Protein AF-0000000078236601 (afdb_homodimer)

Solvent-accessible surface area (backbone atoms only — not comparable to full-atom values): 17198 Å² total; per-residue (Å²): 135,83,78,78,75,73,75,72,72,69,76,69,72,71,76,58,64,40,46,33,8,34,27,40,33,37,30,32,22,46,68,93,38,50,32,53,66,32,40,36,38,35,30,34,52,56,74,71,40,79,90,45,38,84,72,49,61,72,42,75,38,31,70,52,53,19,36,83,72,5,39,40,74,45,60,27,49,48,74,34,76,59,84,81,41,43,32,40,36,38,42,38,49,55,99,37,91,80,48,24,42,36,44,68,35,33,53,53,69,88,34,55,20,84,30,72,63,48,82,42,66,45,55,54,35,32,42,28,52,50,49,38,53,87,79,47,45,77,40,66,60,67,59,55,54,53,62,68,60,61,69,79,75,77,84,124,136,82,78,77,74,74,74,72,70,70,76,69,71,70,76,58,65,40,47,32,8,34,28,40,33,36,31,32,21,47,66,95,37,51,32,54,65,32,39,36,38,35,29,34,50,55,76,72,39,82,90,46,37,84,72,50,62,71,41,75,38,30,69,52,53,19,38,82,73,4,40,37,74,44,60,28,49,49,73,33,78,59,84,81,40,43,32,40,36,37,40,39,47,56,98,38,91,78,44,24,42,35,44,66,35,33,52,54,70,88,33,55,21,82,31,72,62,48,82,42,65,46,57,55,34,31,43,28,52,50,50,38,53,88,80,47,46,77,41,65,61,66,57,56,56,52,64,68,60,61,67,78,75,78,82,125

Radius of gyration: 26.0 Å; Cα contacts (8 Å, |Δi|>4): 689; chains: 2; bounding box: 59×104×78 Å

Structure (mmCIF, N/CA/C/O backbone):
data_AF-0000000078236601-model_v1
#
loop_
_entity.id
_entity.type
_entity.pdbx_description
1 polymer 'Transthyretin-like family protein'
#
loop_
_atom_site.group_PDB
_atom_site.id
_atom_site.type_symbol
_atom_site.label_atom_id
_atom_site.label_alt_id
_atom_site.label_comp_id
_atom_site.label_asym_id
_atom_site.label_entity_id
_atom_site.label_seq_id
_atom_site.pdbx_PDB_ins_code
_atom_site.Cartn_x
_atom_site.Cartn_y
_atom_site.Cartn_z
_atom_site.occupancy
_atom_site.B_iso_or_equiv
_atom_site.auth_seq_id
_atom_site.auth_comp_id
_atom_site.auth_asym_id
_atom_site.auth_atom_id
_atom_site.pdbx_PDB_model_num
ATOM 1 N N . MET A 1 1 ? -25.547 67.562 -1.84 1 39.38 1 MET A N 1
ATOM 2 C CA . MET A 1 1 ? -24.938 66.375 -2.469 1 39.38 1 MET A CA 1
ATOM 3 C C . MET A 1 1 ? -23.953 65.75 -1.518 1 39.38 1 MET A C 1
ATOM 5 O O . MET A 1 1 ? -22.859 66.25 -1.274 1 39.38 1 MET A O 1
ATOM 9 N N . LEU A 1 2 ? -24.469 65.312 -0.317 1 46.19 2 LEU A N 1
ATOM 10 C CA . LEU A 1 2 ? -23.812 64.562 0.746 1 46.19 2 LEU A CA 1
ATOM 11 C C . LEU A 1 2 ? -23.203 63.281 0.205 1 46.19 2 LEU A C 1
ATOM 13 O O . LEU A 1 2 ? -23.922 62.469 -0.377 1 46.19 2 LEU A O 1
ATOM 17 N N . GLN A 1 3 ? -21.953 63.219 -0.321 1 44.25 3 GLN A N 1
ATOM 18 C CA . GLN A 1 3 ? -21.078 62.125 -0.705 1 44.25 3 GLN A CA 1
ATOM 19 C C . GLN A 1 3 ? -21.078 61.031 0.36 1 44.25 3 GLN A C 1
ATOM 21 O O . GLN A 1 3 ? -20.719 61.281 1.512 1 44.25 3 GLN A O 1
ATOM 26 N N . TYR A 1 4 ? -22.094 60.094 0.428 1 48.53 4 TYR A N 1
ATOM 27 C CA . TYR A 1 4 ? -22 58.844 1.15 1 48.53 4 TYR A CA 1
ATOM 28 C C . TYR A 1 4 ? -20.672 58.156 0.885 1 48.53 4 TYR A C 1
ATOM 30 O O . TYR A 1 4 ? -20.359 57.781 -0.256 1 48.53 4 TYR A O 1
ATOM 38 N N . LEU A 1 5 ? -19.562 58.531 1.564 1 45.5 5 LEU A N 1
ATOM 39 C CA . LEU A 1 5 ? -18.359 57.719 1.633 1 45.5 5 LEU A CA 1
ATOM 40 C C . LEU A 1 5 ? -18.703 56.312 2.072 1 45.5 5 LEU A C 1
ATOM 42 O O . LEU A 1 5 ? -19.109 56.094 3.213 1 45.5 5 LEU A O 1
ATOM 46 N N . ILE A 1 6 ? -19.25 55.531 1.287 1 50.06 6 ILE A N 1
ATOM 47 C CA . ILE A 1 6 ? -19.328 54.125 1.55 1 50.06 6 ILE A CA 1
ATOM 48 C C . ILE A 1 6 ? -17.953 53.594 1.957 1 50.06 6 ILE A C 1
ATOM 50 O O . ILE A 1 6 ? -17.016 53.594 1.157 1 50.06 6 ILE A O 1
ATOM 54 N N . VAL A 1 7 ? -17.547 53.812 3.219 1 50.16 7 VAL A N 1
ATOM 55 C CA . VAL A 1 7 ? -16.453 53.062 3.814 1 50.16 7 VAL A CA 1
ATOM 56 C C . VAL A 1 7 ? -16.672 51.562 3.539 1 50.16 7 VAL A C 1
ATOM 58 O O . VAL A 1 7 ? -17.594 50.938 4.074 1 50.16 7 VAL A O 1
ATOM 61 N N . LEU A 1 8 ? -16.516 51.156 2.297 1 49.84 8 LEU A N 1
ATOM 62 C CA . LEU A 1 8 ? -16.312 49.719 2.074 1 49.84 8 LEU A CA 1
ATOM 63 C C . LEU A 1 8 ? -15.344 49.156 3.105 1 49.84 8 LEU A C 1
ATOM 65 O O . LEU A 1 8 ? -14.141 49.406 3.045 1 49.84 8 LEU A O 1
ATOM 69 N N . LEU A 1 9 ? -15.734 49.156 4.367 1 49.47 9 LEU A N 1
ATOM 70 C CA . LEU A 1 9 ? -15.023 48.25 5.277 1 49.47 9 LEU A CA 1
ATOM 71 C C . LEU A 1 9 ? -14.75 46.906 4.613 1 49.47 9 LEU A C 1
ATOM 73 O O . LEU A 1 9 ? -15.672 46.125 4.41 1 49.47 9 LEU A O 1
ATOM 77 N N . GLY A 1 10 ? -13.953 46.938 3.59 1 47.78 10 GLY A N 1
ATOM 78 C CA . GLY A 1 10 ? -13.406 45.656 3.158 1 47.78 10 GLY A CA 1
ATOM 79 C C . GLY A 1 10 ? -13.109 44.719 4.309 1 47.78 10 GLY A C 1
ATOM 80 O O . GLY A 1 10 ? -12.188 44.969 5.098 1 47.78 10 GLY A O 1
ATOM 81 N N . CYS A 1 11 ? -14.055 44.125 4.941 1 48.91 11 CYS A N 1
ATOM 82 C CA . CYS A 1 11 ? -13.805 42.969 5.766 1 48.91 11 CYS A CA 1
ATOM 83 C C . CYS A 1 11 ? -12.742 42.062 5.125 1 48.91 11 CYS A C 1
ATOM 85 O O . CYS A 1 11 ? -13.039 41.312 4.188 1 48.91 11 CYS A O 1
ATOM 87 N N . SER A 1 12 ? -11.562 42.562 4.969 1 49.22 12 SER A N 1
ATOM 88 C CA . SER A 1 12 ? -10.469 41.625 4.684 1 49.22 12 SER A CA 1
ATOM 89 C C . SER A 1 12 ? -10.516 40.438 5.617 1 49.22 12 SER A C 1
ATOM 91 O O . SER A 1 12 ? -10.102 40.5 6.777 1 49.22 12 SER A O 1
ATOM 93 N N . ALA A 1 13 ? -11.508 39.688 5.617 1 49.12 13 ALA A N 1
ATOM 94 C CA . ALA A 1 13 ? -11.344 38.375 6.262 1 49.12 13 ALA A CA 1
ATOM 95 C C . ALA A 1 13 ? -9.93 37.844 6.043 1 49.12 13 ALA A C 1
ATOM 97 O O . ALA A 1 13 ? -9.547 37.531 4.914 1 49.12 13 ALA A O 1
ATOM 98 N N . VAL A 1 14 ? -8.906 38.344 6.656 1 50.38 14 VAL A N 1
ATOM 99 C CA . VAL A 1 14 ? -7.594 37.719 6.73 1 50.38 14 VAL A CA 1
ATOM 100 C C . VAL A 1 14 ? -7.75 36.219 6.871 1 50.38 14 VAL A C 1
ATOM 102 O O . VAL A 1 14 ? -8.172 35.719 7.922 1 50.38 14 VAL A O 1
ATOM 105 N N . MET A 1 15 ? -8.453 35.625 5.918 1 55.91 15 MET A N 1
ATOM 106 C CA . MET A 1 15 ? -8.312 34.188 5.961 1 55.91 15 MET A CA 1
ATOM 107 C C . MET A 1 15 ? -6.859 33.781 6.211 1 55.91 15 MET A C 1
ATOM 109 O O . MET A 1 15 ? -6.004 33.938 5.34 1 55.91 15 MET A O 1
ATOM 113 N N . GLY A 1 16 ? -6.27 34.062 7.418 1 66.12 16 GLY A N 1
ATOM 114 C CA . GLY A 1 16 ? -4.879 33.844 7.777 1 66.12 16 GLY A CA 1
ATOM 115 C C . GLY A 1 16 ? -4.469 32.375 7.691 1 66.12 16 GLY A C 1
ATOM 116 O O . GLY A 1 16 ? -5.324 31.5 7.66 1 66.12 16 GLY A O 1
ATOM 117 N N . SER A 1 17 ? -3.262 32.156 7.242 1 78.06 17 SER A N 1
ATOM 118 C CA . SER A 1 17 ? -2.596 30.859 7.293 1 78.06 17 SER A CA 1
ATOM 119 C C . SER A 1 17 ? -2.76 30.203 8.664 1 78.06 17 SER A C 1
ATOM 121 O O . SER A 1 17 ? -2.869 30.906 9.68 1 78.06 17 SER A O 1
ATOM 123 N N . ARG A 1 18 ? -3.203 29.031 8.703 1 87.62 18 ARG A N 1
ATOM 124 C CA . ARG A 1 18 ? -3.322 28.25 9.938 1 87.62 18 ARG A CA 1
ATOM 125 C C . ARG A 1 18 ? -2.242 27.188 10.016 1 87.62 18 ARG A C 1
ATOM 127 O O . ARG A 1 18 ? -1.874 26.594 9 1 87.62 18 ARG A O 1
ATOM 134 N N . ASP A 1 19 ? -1.746 27 11.281 1 93.5 19 ASP A N 1
ATOM 135 C CA . ASP A 1 19 ? -0.803 25.922 11.531 1 93.5 19 ASP A CA 1
ATOM 136 C C . ASP A 1 19 ? -1.505 24.562 11.5 1 93.5 19 ASP A C 1
ATOM 138 O O . ASP A 1 19 ? -2.59 24.406 12.062 1 93.5 19 ASP A O 1
ATOM 142 N N . GLN A 1 20 ? -0.986 23.656 10.773 1 95.31 20 GLN A N 1
ATOM 143 C CA . GLN A 1 20 ? -1.443 22.266 10.719 1 95.31 20 GLN A CA 1
ATOM 144 C C . GLN A 1 20 ? -0.277 21.297 10.883 1 95.31 20 GLN A C 1
ATOM 146 O O . GLN A 1 20 ? 0.833 21.562 10.422 1 95.31 20 GLN A O 1
ATOM 151 N N . SER A 1 21 ? -0.493 20.188 11.609 1 97 21 SER A N 1
ATOM 152 C CA . SER A 1 21 ? 0.564 19.219 11.859 1 97 21 SER A CA 1
ATOM 153 C C . SER A 1 21 ? 0.054 17.797 11.695 1 97 21 SER A C 1
ATOM 155 O O . SER A 1 21 ? -1.156 17.547 11.711 1 97 21 SER A O 1
ATOM 157 N N . ILE A 1 22 ? 0.958 16.922 11.492 1 97.81 22 ILE A N 1
ATOM 158 C CA . ILE A 1 22 ? 0.635 15.508 11.336 1 97.81 22 ILE A CA 1
ATOM 159 C C . ILE A 1 22 ? 1.822 14.656 11.789 1 97.81 22 ILE A C 1
ATOM 161 O O . ILE A 1 22 ? 2.975 15.078 11.672 1 97.81 22 ILE A O 1
ATOM 165 N N . ALA A 1 23 ? 1.533 13.445 12.359 1 98.81 23 ALA A N 1
ATOM 166 C CA . ALA A 1 23 ? 2.529 12.445 12.719 1 98.81 23 ALA A CA 1
ATOM 167 C C . ALA A 1 23 ? 2.209 11.094 12.078 1 98.81 23 ALA A C 1
ATOM 169 O O . ALA A 1 23 ? 1.041 10.711 11.977 1 98.81 23 ALA A O 1
ATOM 170 N N . VAL A 1 24 ? 3.236 10.438 11.625 1 98.88 24 VAL A N 1
ATOM 171 C CA . VAL A 1 24 ? 3.055 9.141 10.984 1 98.88 24 VAL A CA 1
ATOM 172 C C . VAL A 1 24 ? 4.109 8.156 11.492 1 98.88 24 VAL A C 1
ATOM 174 O O . VAL A 1 24 ? 5.258 8.539 11.727 1 98.88 24 VAL A O 1
ATOM 177 N N . THR A 1 25 ? 3.725 6.918 11.695 1 98.88 25 THR A N 1
ATOM 178 C CA . THR A 1 25 ? 4.629 5.836 12.062 1 98.88 25 THR A CA 1
ATOM 179 C C . THR A 1 25 ? 4.309 4.57 11.281 1 98.88 25 THR A C 1
ATOM 181 O O . THR A 1 25 ? 3.262 4.48 10.633 1 98.88 25 THR A O 1
ATOM 184 N N . GLY A 1 26 ? 5.172 3.725 11.25 1 98.81 26 GLY A N 1
ATOM 185 C CA . GLY A 1 26 ? 5.004 2.424 10.625 1 98.81 26 GLY A CA 1
ATOM 186 C C . GLY A 1 26 ? 6.25 1.561 10.703 1 98.81 26 GLY A C 1
ATOM 187 O O . GLY A 1 26 ? 7.258 1.965 11.289 1 98.81 26 GLY A O 1
ATOM 188 N N . ARG A 1 27 ? 6.141 0.386 10.25 1 98.88 27 ARG A N 1
ATOM 189 C CA . ARG A 1 27 ? 7.238 -0.571 10.148 1 98.88 27 ARG A CA 1
ATOM 190 C C . ARG A 1 27 ? 7.391 -1.087 8.727 1 98.88 27 ARG A C 1
ATOM 192 O O . ARG A 1 27 ? 6.398 -1.405 8.062 1 98.88 27 ARG A O 1
ATOM 199 N N . LEU A 1 28 ? 8.555 -1.14 8.273 1 98.81 28 LEU A N 1
ATOM 200 C CA . LEU A 1 28 ? 8.875 -1.582 6.922 1 98.81 28 LEU A CA 1
ATOM 201 C C . LEU A 1 28 ? 9.633 -2.902 6.945 1 98.81 28 LEU A C 1
ATOM 203 O O . LEU A 1 28 ? 10.547 -3.086 7.762 1 98.81 28 LEU A O 1
ATOM 207 N N . VAL A 1 29 ? 9.242 -3.777 6.109 1 98.62 29 VAL A N 1
ATOM 208 C CA . VAL A 1 29 ? 9.953 -5.039 5.961 1 98.62 29 VAL A CA 1
ATOM 209 C C . VAL A 1 29 ? 10.219 -5.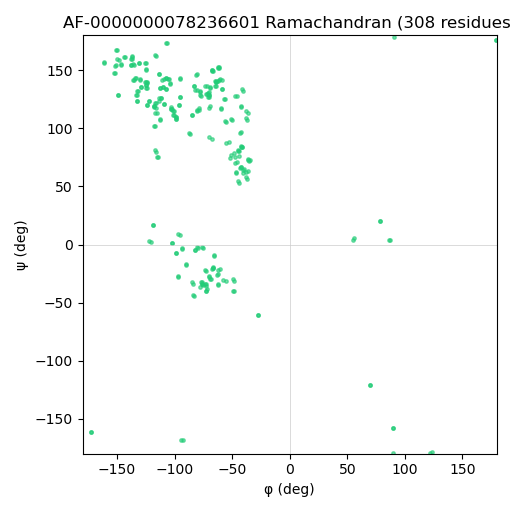316 4.484 1 98.62 29 VAL A C 1
ATOM 211 O O . VAL A 1 29 ? 9.516 -4.789 3.613 1 98.62 29 VAL A O 1
ATOM 214 N N . CYS A 1 30 ? 11.18 -6.074 4.176 1 97.69 30 CYS A N 1
ATOM 215 C CA . CYS A 1 30 ? 11.43 -6.703 2.883 1 9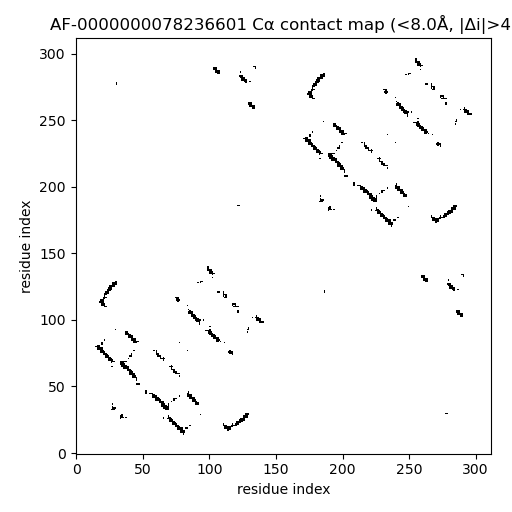7.69 30 CYS A CA 1
ATOM 216 C C . CYS A 1 30 ? 11.383 -8.219 2.996 1 97.69 30 CYS A C 1
ATOM 218 O O . CYS A 1 30 ? 12.359 -8.852 3.4 1 97.69 30 CYS A O 1
ATOM 220 N N . GLY A 1 31 ? 10.211 -8.75 2.539 1 96.56 31 GLY A N 1
ATOM 221 C CA . GLY A 1 31 ? 9.977 -10.141 2.883 1 96.56 31 GLY A CA 1
ATOM 222 C C . GLY A 1 31 ? 9.711 -10.359 4.363 1 96.56 31 GLY A C 1
ATOM 223 O O . GLY A 1 31 ? 8.789 -9.766 4.926 1 96.56 31 GLY A O 1
ATOM 224 N N . THR A 1 32 ? 10.5 -11.141 5.023 1 94.94 32 THR A N 1
ATOM 225 C CA . THR A 1 32 ? 10.312 -11.43 6.441 1 94.94 32 THR A CA 1
ATOM 226 C C . THR A 1 32 ? 11.297 -10.633 7.293 1 94.94 32 THR A C 1
ATOM 228 O O . THR A 1 32 ? 11.242 -10.68 8.523 1 94.94 32 THR A O 1
ATOM 231 N N . GLU A 1 33 ? 12.094 -9.828 6.633 1 97.38 33 GLU A N 1
ATOM 232 C CA . GLU A 1 33 ? 13.148 -9.133 7.363 1 97.38 33 GLU A CA 1
ATOM 233 C C . GLU A 1 33 ? 12.82 -7.648 7.512 1 97.38 33 GLU A C 1
ATOM 235 O O . GLU A 1 33 ? 12.328 -7.016 6.574 1 97.38 33 GLU A O 1
ATOM 240 N N . PRO A 1 34 ? 13.219 -7.137 8.719 1 98.56 34 PRO A N 1
ATOM 241 C CA . PRO A 1 34 ? 13.07 -5.684 8.836 1 98.56 34 PRO A CA 1
ATOM 242 C C . PRO A 1 34 ? 13.859 -4.926 7.77 1 98.56 34 PRO A C 1
ATOM 244 O O . PRO A 1 34 ? 14.969 -5.324 7.414 1 98.56 34 PRO A O 1
ATOM 247 N N . ALA A 1 35 ? 13.266 -3.967 7.152 1 98.12 35 ALA A N 1
ATOM 248 C CA . ALA A 1 35 ? 13.953 -3.117 6.184 1 98.12 35 ALA A CA 1
ATOM 249 C C . ALA A 1 35 ? 14.641 -1.939 6.875 1 98.12 35 ALA A C 1
ATOM 251 O O . ALA A 1 35 ? 14.016 -0.895 7.09 1 98.12 35 ALA A O 1
ATOM 252 N N . ASP A 1 36 ? 15.898 -2.1 7.168 1 97.19 36 ASP A N 1
ATOM 253 C CA . ASP A 1 36 ? 16.703 -1.109 7.871 1 97.19 36 ASP A CA 1
ATOM 254 C C . ASP A 1 36 ? 17.234 -0.048 6.91 1 97.19 36 ASP A C 1
ATOM 256 O O . ASP A 1 36 ? 17.625 -0.365 5.785 1 97.19 36 ASP A O 1
ATOM 260 N N . GLY A 1 37 ? 17.156 1.245 7.363 1 95.94 37 GLY A N 1
ATOM 261 C CA . GLY A 1 37 ? 17.781 2.316 6.609 1 95.94 37 GLY A CA 1
ATOM 262 C C . GLY A 1 37 ? 16.984 2.75 5.398 1 95.94 37 GLY A C 1
ATOM 263 O O . GLY A 1 37 ? 17.547 3.252 4.422 1 95.94 37 GLY A O 1
ATOM 264 N N . VAL A 1 38 ? 15.742 2.477 5.363 1 96.19 38 VAL A N 1
ATOM 265 C CA . VAL A 1 38 ? 14.867 2.9 4.27 1 96.19 38 VAL A CA 1
ATOM 266 C C . VAL A 1 38 ? 14.516 4.375 4.434 1 96.19 38 VAL A C 1
ATOM 268 O O . VAL A 1 38 ? 14.086 4.801 5.512 1 96.19 38 VAL A O 1
ATOM 271 N N . ARG A 1 39 ? 14.656 5.113 3.377 1 94.81 39 ARG A N 1
ATOM 272 C CA . ARG A 1 39 ? 14.352 6.539 3.404 1 94.81 39 ARG A CA 1
ATOM 273 C C . ARG A 1 39 ? 12.844 6.777 3.344 1 94.81 39 ARG A C 1
ATOM 275 O O . ARG A 1 39 ? 12.156 6.234 2.477 1 94.81 39 ARG A O 1
ATOM 282 N N . VAL A 1 40 ? 12.406 7.578 4.305 1 97.19 40 VAL A N 1
ATOM 283 C CA . VAL A 1 40 ? 11.008 7.977 4.352 1 97.19 40 VAL A CA 1
ATOM 284 C C . VAL A 1 40 ? 10.906 9.5 4.383 1 97.19 40 VAL A C 1
ATOM 286 O O . VAL A 1 40 ? 11.703 10.164 5.047 1 97.19 40 VAL A O 1
ATOM 289 N N . VAL A 1 41 ? 9.969 10.039 3.611 1 94.88 41 VAL A N 1
ATOM 290 C CA . VAL A 1 41 ? 9.789 11.484 3.502 1 94.88 41 VAL A CA 1
ATOM 291 C C . VAL A 1 41 ? 8.312 11.836 3.641 1 94.88 41 VAL A C 1
ATOM 293 O O . VAL A 1 41 ? 7.461 11.25 2.965 1 94.88 41 VAL A O 1
ATOM 296 N N . LEU A 1 42 ? 8.023 12.695 4.602 1 97 42 LEU A N 1
ATOM 297 C CA . LEU A 1 42 ? 6.684 13.242 4.793 1 97 42 LEU A CA 1
ATOM 298 C C . LEU A 1 42 ? 6.551 14.602 4.109 1 97 42 LEU A C 1
ATOM 300 O O . LEU A 1 42 ? 7.305 15.523 4.41 1 97 42 LEU A O 1
ATOM 304 N N . ILE A 1 43 ? 5.609 14.688 3.162 1 94.25 43 ILE A N 1
ATOM 305 C CA . ILE A 1 43 ? 5.465 15.938 2.426 1 94.25 43 ILE A CA 1
ATOM 306 C C . ILE A 1 43 ? 4.02 16.422 2.52 1 94.25 43 ILE A C 1
ATOM 308 O O . ILE A 1 43 ? 3.119 15.656 2.857 1 94.25 43 ILE A O 1
ATOM 312 N N . ASP A 1 44 ? 3.84 17.688 2.357 1 92.56 44 ASP A N 1
ATOM 313 C CA . ASP A 1 44 ? 2.533 18.281 2.09 1 92.56 44 ASP A CA 1
ATOM 314 C C . ASP A 1 44 ? 2.346 18.547 0.597 1 92.56 44 ASP A C 1
ATOM 316 O O . ASP A 1 44 ? 3.016 19.406 0.028 1 92.56 44 ASP A O 1
ATOM 320 N N . GLU A 1 45 ? 1.437 17.656 0.046 1 86.44 45 GLU A N 1
ATOM 321 C CA . GLU A 1 45 ? 1.21 17.828 -1.385 1 86.44 45 GLU A CA 1
ATOM 322 C C . GLU A 1 45 ? 0.265 19 -1.657 1 86.44 45 GLU A C 1
ATOM 324 O O . GLU A 1 45 ? -0.8 19.094 -1.044 1 86.44 45 GLU A O 1
ATOM 329 N N . ASP A 1 46 ? 0.755 19.953 -2.32 1 69.81 46 ASP A N 1
ATOM 330 C CA . ASP A 1 46 ? -0.07 21.125 -2.586 1 69.81 46 ASP A CA 1
ATOM 331 C C . ASP A 1 46 ? -0.979 20.891 -3.793 1 69.81 46 ASP A C 1
ATOM 333 O O . ASP A 1 46 ? -0.64 20.125 -4.695 1 69.81 46 ASP A O 1
ATOM 337 N N . ILE A 1 47 ? -2.205 21.234 -3.594 1 58.31 47 ILE A N 1
ATOM 338 C CA . ILE A 1 47 ? -3.119 21.188 -4.73 1 58.31 47 ILE A CA 1
ATOM 339 C C . ILE A 1 47 ? -2.5 21.938 -5.918 1 58.31 47 ILE A C 1
ATOM 341 O O . ILE A 1 47 ? -1.918 23 -5.754 1 58.31 47 ILE A O 1
ATOM 345 N N . ASP A 1 48 ? -2.066 21.031 -6.941 1 49.56 48 ASP A N 1
ATOM 346 C CA . ASP A 1 48 ? -1.59 21.656 -8.164 1 49.56 48 ASP A CA 1
ATOM 347 C C . ASP A 1 48 ? -2.516 22.797 -8.594 1 49.56 48 ASP A C 1
ATOM 349 O O . ASP A 1 48 ? -3.537 22.562 -9.242 1 49.56 48 ASP A O 1
ATOM 353 N N . VAL A 1 49 ? -2.795 23.641 -7.867 1 45.78 49 VAL A N 1
ATOM 354 C CA . VAL A 1 49 ? -3.457 24.734 -8.578 1 45.78 49 VAL A CA 1
ATOM 355 C C . VAL A 1 49 ? -2.572 25.219 -9.727 1 45.78 49 VAL A C 1
ATOM 357 O O . VAL A 1 49 ? -1.399 25.531 -9.516 1 45.78 49 VAL A O 1
ATOM 360 N N . PRO A 1 50 ? -2.98 24.828 -10.992 1 46.53 50 PRO A N 1
ATOM 361 C CA . PRO A 1 50 ? -2.188 25.266 -12.141 1 46.53 50 PRO A CA 1
ATOM 362 C C . PRO A 1 50 ? -1.456 26.578 -11.875 1 46.53 50 PRO A C 1
ATOM 364 O O . PRO A 1 50 ? -0.292 26.734 -12.258 1 46.53 50 PRO A O 1
ATOM 367 N N . LEU A 1 51 ? -2.285 27.484 -11.625 1 46.44 51 LEU A N 1
ATOM 368 C CA . LEU A 1 51 ? -1.734 28.844 -11.672 1 46.44 51 LEU A CA 1
ATOM 369 C C . LEU A 1 51 ? -0.729 29.062 -10.547 1 46.44 51 LEU A C 1
ATOM 371 O O . LEU A 1 51 ? 0.027 30.031 -10.57 1 46.44 51 LEU A O 1
ATOM 375 N N . LEU A 1 52 ? -0.863 28.203 -9.547 1 47.06 52 LEU A N 1
ATOM 376 C CA . LEU A 1 52 ? -0.006 28.578 -8.43 1 47.06 52 LEU A CA 1
ATOM 377 C C . LEU A 1 52 ? 0.955 27.438 -8.086 1 47.06 52 LEU A C 1
ATOM 379 O O . LEU A 1 52 ? 1.566 27.438 -7.016 1 47.06 52 LEU A O 1
ATOM 383 N N . SER A 1 53 ? 0.925 26.406 -8.805 1 48.5 53 SER A N 1
ATOM 384 C CA . SER A 1 53 ? 1.772 25.25 -8.57 1 48.5 53 SER A CA 1
ATOM 385 C C . SER A 1 53 ? 3.23 25.656 -8.375 1 48.5 53 SER A C 1
ATOM 387 O O . SER A 1 53 ? 3.988 24.969 -7.688 1 48.5 53 SER A O 1
ATOM 389 N N . TRP A 1 54 ? 3.588 26.594 -9.188 1 44.88 54 TRP A N 1
ATOM 390 C CA . TRP A 1 54 ? 4.961 27.062 -9.07 1 44.88 54 TRP A CA 1
ATOM 391 C C . TRP A 1 54 ? 5.215 27.672 -7.691 1 44.88 54 TRP A C 1
ATOM 393 O O . TRP A 1 54 ? 6.363 27.906 -7.312 1 44.88 54 TRP A O 1
ATOM 403 N N . LEU A 1 55 ? 4.184 28.156 -7.059 1 44.28 55 LEU A N 1
ATOM 404 C CA . LEU A 1 55 ? 4.414 28.938 -5.855 1 44.28 55 LEU A CA 1
ATOM 405 C C . LEU A 1 55 ? 4.555 28.047 -4.633 1 44.28 55 LEU A C 1
ATOM 407 O O . LEU A 1 55 ? 5.074 28.484 -3.598 1 44.28 55 LEU A O 1
ATOM 411 N N . ASP A 1 56 ? 3.895 26.906 -4.551 1 45 56 ASP A N 1
ATOM 412 C CA . ASP A 1 56 ? 4.074 26.172 -3.307 1 45 56 ASP A CA 1
ATOM 413 C C . ASP A 1 56 ? 4.777 24.828 -3.557 1 45 56 ASP A C 1
ATOM 415 O O . ASP A 1 56 ? 4.156 23.875 -4.023 1 45 56 ASP A O 1
ATOM 419 N N . PRO A 1 57 ? 6.086 24.859 -3.791 1 50.5 57 PRO A N 1
ATOM 420 C CA . PRO A 1 57 ? 6.859 23.625 -3.857 1 50.5 57 PRO A CA 1
ATOM 421 C C . PRO A 1 57 ? 6.453 22.625 -2.783 1 50.5 57 PRO A C 1
ATOM 423 O O . PRO A 1 57 ? 5.918 23 -1.742 1 50.5 57 PRO A O 1
ATOM 426 N N . HIS A 1 58 ? 6.277 21.328 -3.215 1 59.75 58 HIS A N 1
ATOM 427 C CA . HIS A 1 58 ? 6.09 20.344 -2.152 1 59.75 58 HIS A CA 1
ATOM 428 C C . HIS A 1 58 ? 6.973 20.656 -0.949 1 59.75 58 HIS A C 1
ATOM 430 O O . HIS A 1 58 ? 8.148 20.984 -1.104 1 59.75 58 HIS A O 1
ATOM 436 N N . ASP A 1 59 ? 6.191 21 0.229 1 80.69 59 ASP A N 1
ATOM 437 C CA . ASP A 1 59 ? 6.953 21.266 1.445 1 80.69 59 ASP A CA 1
ATOM 438 C C . ASP A 1 59 ? 7.273 19.969 2.182 1 80.69 59 ASP A C 1
ATOM 440 O O . ASP A 1 59 ? 6.375 19.172 2.461 1 80.69 59 ASP A O 1
ATOM 444 N N . VAL A 1 60 ? 8.586 19.641 2.174 1 88.12 60 VAL A N 1
ATOM 445 C CA . VAL A 1 60 ? 9.023 18.562 3.053 1 88.12 60 VAL A CA 1
ATOM 446 C C . VAL A 1 60 ? 8.711 18.922 4.504 1 88.12 60 VAL A C 1
ATOM 448 O O . VAL A 1 60 ? 9.164 19.953 5.008 1 88.12 60 VAL A O 1
ATOM 451 N N . LEU A 1 61 ? 7.844 18.094 5.062 1 94.38 61 LEU A N 1
ATOM 452 C CA . LEU A 1 61 ? 7.488 18.297 6.461 1 94.38 61 LEU A CA 1
ATOM 453 C C . LEU A 1 61 ? 8.516 17.672 7.387 1 94.38 61 LEU A C 1
ATOM 455 O O . LEU A 1 61 ? 8.836 18.219 8.445 1 94.38 61 LEU A O 1
ATOM 459 N N . ASP A 1 62 ? 8.906 16.547 7.094 1 95.44 62 ASP A N 1
ATOM 460 C CA . ASP A 1 62 ? 9.898 15.766 7.844 1 95.44 62 ASP A CA 1
ATOM 461 C C . ASP A 1 62 ? 10.477 14.641 6.984 1 95.44 62 ASP A C 1
ATOM 463 O O . ASP A 1 62 ? 9.883 14.266 5.969 1 95.44 62 ASP A O 1
ATOM 467 N N . GLN A 1 63 ? 11.641 14.188 7.316 1 96.31 63 GLN A N 1
ATOM 468 C CA . GLN A 1 63 ? 12.258 13.055 6.633 1 96.31 63 GLN A CA 1
ATOM 469 C C . GLN A 1 63 ? 13.195 12.289 7.566 1 96.31 63 GLN A C 1
ATOM 471 O O . GLN A 1 63 ? 13.656 12.828 8.57 1 96.31 63 GLN A O 1
ATOM 476 N N . GLY A 1 64 ? 13.375 11.031 7.266 1 96.62 64 GLY A N 1
ATOM 477 C CA . GLY A 1 64 ? 14.234 10.172 8.062 1 96.62 64 GLY A CA 1
ATOM 478 C C . GLY A 1 64 ? 14.445 8.805 7.449 1 96.62 64 GLY A C 1
ATOM 479 O O . GLY A 1 64 ? 14.398 8.656 6.227 1 96.62 64 GLY A O 1
ATOM 480 N N . TYR A 1 65 ? 14.891 7.883 8.352 1 97.31 65 TYR A N 1
ATOM 481 C CA . TYR A 1 65 ? 15.172 6.512 7.938 1 97.31 65 TYR A CA 1
ATOM 482 C C . TYR A 1 65 ? 14.57 5.516 8.922 1 97.31 65 TYR A C 1
ATOM 484 O O . TYR A 1 65 ? 14.453 5.809 10.117 1 97.31 65 TYR A O 1
ATOM 492 N N . SER A 1 66 ? 14.086 4.418 8.352 1 98.56 66 SER A N 1
ATOM 493 C CA . SER A 1 66 ? 13.695 3.34 9.25 1 98.56 66 SER A CA 1
ATOM 494 C C . SER A 1 66 ? 14.883 2.812 10.039 1 98.56 66 SER A C 1
ATOM 496 O O . SER A 1 66 ? 16.031 2.891 9.578 1 98.56 66 SER A O 1
ATOM 498 N N . ASP A 1 67 ? 14.625 2.291 11.227 1 98.62 67 ASP A N 1
ATOM 499 C CA . ASP A 1 67 ? 15.695 1.783 12.078 1 98.62 67 ASP A CA 1
ATOM 500 C C . ASP A 1 67 ? 15.914 0.288 11.859 1 98.62 67 ASP A C 1
ATOM 502 O O . ASP A 1 67 ? 15.406 -0.28 10.891 1 98.62 67 ASP A O 1
ATOM 506 N N . SER A 1 68 ? 16.703 -0.395 12.742 1 98.5 68 SER A N 1
ATOM 507 C CA . SER A 1 68 ? 17.109 -1.786 12.578 1 98.5 68 SER A CA 1
ATOM 508 C C . SER A 1 68 ? 15.914 -2.729 12.672 1 98.5 68 SER A C 1
ATOM 510 O O . SER A 1 68 ? 15.984 -3.873 12.211 1 98.5 68 SER A O 1
ATOM 512 N N . ASN A 1 69 ? 14.836 -2.289 13.258 1 98.56 69 ASN A N 1
ATOM 513 C CA . ASN A 1 69 ? 13.609 -3.082 13.328 1 98.56 69 ASN A CA 1
ATOM 514 C C . ASN A 1 69 ? 12.664 -2.76 12.18 1 98.56 69 ASN A C 1
ATOM 516 O O . ASN A 1 69 ? 11.594 -3.359 12.062 1 98.56 69 ASN A O 1
ATOM 520 N N . GLY A 1 70 ? 13.016 -1.803 11.32 1 98.81 70 GLY A N 1
ATOM 521 C CA . GLY A 1 70 ? 12.156 -1.346 10.242 1 98.81 70 GLY A CA 1
ATOM 522 C C . GLY A 1 70 ? 11.188 -0.252 10.664 1 98.81 70 GLY A C 1
ATOM 523 O O . GLY A 1 70 ? 10.336 0.168 9.883 1 98.81 70 GLY A O 1
ATOM 524 N N . ASP A 1 71 ? 11.312 0.18 11.906 1 98.88 71 ASP A N 1
ATOM 525 C CA . ASP A 1 71 ? 10.391 1.174 12.43 1 98.88 71 ASP A CA 1
ATOM 526 C C . ASP A 1 71 ? 10.781 2.582 11.992 1 98.88 71 ASP A C 1
ATOM 528 O O . ASP A 1 71 ? 11.969 2.879 11.828 1 98.88 71 ASP A O 1
ATOM 532 N N . PHE A 1 72 ? 9.875 3.42 11.789 1 98.75 72 PHE A N 1
ATOM 533 C CA . PHE A 1 72 ? 10.133 4.84 11.555 1 98.75 72 PHE A CA 1
ATOM 534 C C . PHE A 1 72 ? 9.039 5.691 12.188 1 98.75 72 PHE A C 1
ATOM 536 O O . PHE A 1 72 ? 7.949 5.191 12.492 1 98.75 72 PHE A O 1
ATOM 543 N N . ARG A 1 73 ? 9.32 6.938 12.383 1 98.88 73 ARG A N 1
ATOM 544 C CA . ARG A 1 73 ? 8.383 7.957 12.836 1 98.88 73 ARG A CA 1
ATOM 545 C C . ARG A 1 73 ? 8.734 9.32 12.266 1 98.88 73 ARG A C 1
ATOM 547 O O . ARG A 1 73 ? 9.898 9.734 12.289 1 98.88 73 ARG A O 1
ATOM 554 N N . LEU A 1 74 ? 7.816 9.984 11.672 1 98.62 74 LEU A N 1
ATOM 555 C CA . LEU A 1 74 ? 7.973 11.344 11.164 1 98.62 74 LEU A CA 1
ATOM 556 C C . LEU A 1 74 ? 6.914 12.273 11.75 1 98.62 74 LEU A C 1
ATOM 558 O O . LEU A 1 74 ? 5.77 11.867 11.953 1 98.62 74 LEU A O 1
ATOM 562 N N . VAL A 1 75 ? 7.301 13.414 12.086 1 98.44 75 VAL A N 1
ATOM 563 C CA . VAL A 1 75 ? 6.43 14.461 12.617 1 98.44 75 VAL A CA 1
ATOM 564 C C . VAL A 1 75 ? 6.711 15.781 11.891 1 98.44 75 VAL A C 1
ATOM 566 O O . VAL A 1 75 ? 7.867 16.188 11.758 1 98.44 75 VAL A O 1
ATOM 569 N N . GLY A 1 76 ? 5.621 16.375 11.398 1 96.62 76 GLY A N 1
ATOM 570 C CA . GLY A 1 76 ? 5.836 17.625 10.703 1 96.62 76 GLY A CA 1
ATOM 571 C C . GLY A 1 76 ? 4.664 18.594 10.828 1 96.62 76 GLY A C 1
ATOM 572 O O . GLY A 1 76 ? 3.553 18.172 11.164 1 96.62 76 GLY A O 1
ATOM 573 N N . SER A 1 77 ? 4.926 19.875 10.609 1 94.38 77 SER A N 1
ATOM 574 C CA . SER A 1 77 ? 3.908 20.922 10.625 1 94.38 77 SER A CA 1
ATOM 575 C C . SER A 1 77 ? 4.121 21.906 9.484 1 94.38 77 SER A C 1
ATOM 577 O O . SER A 1 77 ? 5.207 21.984 8.906 1 94.38 77 SER A O 1
ATOM 579 N N . THR A 1 78 ? 3.115 22.516 9.086 1 90.81 78 THR A N 1
ATOM 580 C CA . THR A 1 78 ? 3.172 23.547 8.062 1 90.81 78 THR A CA 1
ATOM 581 C C . THR A 1 78 ? 2.115 24.625 8.32 1 90.81 78 THR A C 1
ATOM 583 O O . THR A 1 78 ? 1.125 24.375 9.008 1 90.81 78 THR A O 1
ATOM 586 N N . GLU A 1 79 ? 2.367 25.797 7.84 1 87.56 79 GLU A N 1
ATOM 587 C CA . GLU A 1 79 ? 1.398 26.891 7.832 1 87.56 79 GLU A CA 1
ATOM 588 C C . GLU A 1 79 ? 0.752 27.047 6.457 1 87.56 79 GLU A C 1
ATOM 590 O O . GLU A 1 79 ? 1.438 27.297 5.469 1 87.56 79 GLU A O 1
ATOM 595 N N . GLU A 1 80 ? -0.494 26.734 6.414 1 82.12 80 GLU A N 1
ATOM 596 C CA . GLU A 1 80 ? -1.166 26.812 5.117 1 82.12 80 GLU A CA 1
ATOM 597 C C . GLU A 1 80 ? -2.539 27.469 5.246 1 82.12 80 GLU A C 1
ATOM 599 O O . GLU A 1 80 ? -3.133 27.469 6.324 1 82.12 80 GLU A O 1
ATOM 604 N N . LEU A 1 81 ? -3.08 28.094 4.09 1 80.5 81 LEU A N 1
ATOM 605 C CA . LEU A 1 81 ? -4.414 28.672 4.031 1 80.5 81 LEU A CA 1
ATOM 606 C C . LEU A 1 81 ? -5.48 27.594 3.918 1 80.5 81 LEU A C 1
ATOM 608 O O . LEU A 1 81 ? -6.59 27.75 4.434 1 80.5 81 LEU A O 1
ATOM 612 N N . THR A 1 82 ? -5.051 26.578 3.215 1 82.88 82 THR A N 1
ATOM 613 C CA . THR A 1 82 ? -5.953 25.438 3.012 1 82.88 82 THR A CA 1
ATOM 614 C C . THR A 1 82 ? -5.5 24.234 3.832 1 82.88 82 THR A C 1
ATOM 616 O O . THR A 1 82 ? -4.523 24.312 4.578 1 82.88 82 THR A O 1
ATOM 619 N N . ALA A 1 83 ? -6.309 23.25 3.809 1 86.69 83 ALA A N 1
ATOM 620 C CA . ALA A 1 83 ? -5.934 22.031 4.512 1 86.69 83 ALA A CA 1
ATOM 621 C C . ALA A 1 83 ? -4.699 21.391 3.885 1 86.69 83 ALA A C 1
ATOM 623 O O . ALA A 1 83 ? -4.551 21.391 2.66 1 86.69 83 ALA A O 1
ATOM 624 N N . MET A 1 84 ? -3.822 20.891 4.738 1 90.69 84 MET A N 1
ATOM 625 C CA . MET A 1 84 ? -2.672 20.156 4.219 1 90.69 84 MET A CA 1
ATOM 626 C C . MET A 1 84 ? -3.109 18.844 3.574 1 90.69 84 MET A C 1
ATOM 628 O O . MET A 1 84 ? -4.16 18.297 3.916 1 90.69 84 MET A O 1
ATOM 632 N N . GLU A 1 85 ? -2.414 18.359 2.607 1 92.56 85 GLU A N 1
ATOM 633 C CA . GLU A 1 85 ? -2.557 17.062 1.96 1 92.56 85 GLU A CA 1
ATOM 634 C C . GLU A 1 85 ? -1.312 16.203 2.166 1 92.56 85 GLU A C 1
ATOM 636 O O . GLU A 1 85 ? -0.475 16.094 1.268 1 92.56 85 GLU A O 1
ATOM 641 N N . PRO A 1 86 ? -1.235 15.586 3.375 1 95.75 86 PRO A N 1
ATOM 642 C CA . PRO A 1 86 ? -0.001 14.875 3.723 1 95.75 86 PRO A CA 1
ATOM 643 C C . PRO A 1 86 ? 0.173 13.578 2.939 1 95.75 86 PRO A C 1
ATOM 645 O O . PRO A 1 86 ? -0.785 12.82 2.777 1 95.75 86 PRO A O 1
ATOM 648 N N . VAL A 1 87 ? 1.345 13.367 2.482 1 96.25 87 VAL A N 1
ATOM 649 C CA . VAL A 1 87 ? 1.732 12.172 1.736 1 96.25 87 VAL A CA 1
ATOM 650 C C . VAL A 1 87 ? 3.037 11.617 2.299 1 96.25 87 VAL A C 1
ATOM 652 O O . VAL A 1 87 ? 3.973 12.367 2.58 1 96.25 87 VAL A O 1
ATOM 655 N N . LEU A 1 88 ? 3.039 10.352 2.527 1 96.81 88 LEU A N 1
ATOM 656 C CA . LEU A 1 88 ? 4.258 9.641 2.889 1 96.81 88 LEU A CA 1
ATOM 657 C C . LEU A 1 88 ? 4.91 9.016 1.66 1 96.81 88 LEU A C 1
ATOM 659 O O . LEU A 1 88 ? 4.258 8.281 0.913 1 96.81 88 LEU A O 1
ATOM 663 N N . GLU A 1 89 ? 6.145 9.312 1.488 1 94.25 89 GLU A N 1
ATOM 664 C CA . GLU A 1 89 ? 6.941 8.68 0.443 1 94.25 89 GLU A CA 1
ATOM 665 C C . GLU A 1 89 ? 7.98 7.734 1.039 1 94.25 89 GLU A C 1
ATOM 667 O O . GLU A 1 89 ? 8.648 8.07 2.016 1 94.25 89 GLU A O 1
ATOM 672 N N . ILE A 1 90 ? 8.078 6.602 0.447 1 95.31 90 ILE A N 1
ATOM 673 C CA . ILE A 1 90 ? 9.055 5.602 0.864 1 95.31 90 ILE A CA 1
ATOM 674 C C . ILE A 1 90 ? 9.961 5.242 -0.313 1 95.31 90 ILE A C 1
ATOM 676 O O . ILE A 1 90 ? 9.477 4.863 -1.382 1 95.31 90 ILE A O 1
ATOM 680 N N . TYR A 1 91 ? 11.242 5.395 -0.124 1 92.88 91 TYR A N 1
ATOM 681 C CA . TYR A 1 91 ? 12.258 5.078 -1.124 1 92.88 91 TYR A CA 1
ATOM 682 C C . TYR A 1 91 ? 13.055 3.848 -0.719 1 92.88 91 TYR A C 1
ATOM 684 O O . TYR A 1 91 ? 13.703 3.836 0.331 1 92.88 91 TYR A O 1
ATOM 692 N N . HIS A 1 92 ? 13.039 2.854 -1.535 1 93.31 92 HIS A N 1
ATOM 693 C CA . HIS A 1 92 ? 13.672 1.615 -1.096 1 93.31 92 HIS A CA 1
ATOM 694 C C . HIS A 1 92 ? 14.219 0.825 -2.279 1 93.31 92 HIS A C 1
ATOM 696 O O . HIS A 1 92 ? 13.891 1.124 -3.432 1 93.31 92 HIS A O 1
ATOM 702 N N . LYS A 1 93 ? 15.039 -0.175 -2.016 1 92 93 LYS A N 1
ATOM 703 C CA . LYS A 1 93 ? 15.672 -1.004 -3.037 1 92 93 LYS A CA 1
ATOM 704 C C . LYS A 1 93 ? 15.25 -2.465 -2.898 1 92 93 LYS A C 1
ATOM 706 O O . LYS A 1 93 ? 15.953 -3.365 -3.365 1 92 93 LYS A O 1
ATOM 711 N N . CYS A 1 94 ? 14.188 -2.725 -2.182 1 93.56 94 CYS A N 1
ATOM 712 C CA . CYS A 1 94 ? 13.734 -4.098 -1.985 1 93.56 94 CYS A CA 1
ATOM 713 C C . CYS A 1 94 ? 13.477 -4.785 -3.322 1 93.56 94 CYS A C 1
ATOM 715 O O . CYS A 1 94 ? 12.656 -4.324 -4.113 1 93.56 94 CYS A O 1
ATOM 717 N N . ASN A 1 95 ? 14.094 -5.926 -3.582 1 85.88 95 ASN A N 1
ATOM 718 C CA . ASN A 1 95 ? 14.008 -6.758 -4.777 1 85.88 95 ASN A CA 1
ATOM 719 C C . ASN A 1 95 ? 14.359 -5.973 -6.035 1 85.88 95 ASN A C 1
ATOM 721 O O . ASN A 1 95 ? 13.906 -6.309 -7.133 1 85.88 95 ASN A O 1
ATOM 725 N N . ASP A 1 96 ? 14.781 -4.789 -5.922 1 72.38 96 ASP A N 1
ATOM 726 C CA . ASP A 1 96 ? 15.117 -4 -7.102 1 72.38 96 ASP A CA 1
ATOM 727 C C . ASP A 1 96 ? 16.609 -3.631 -7.105 1 72.38 96 ASP A C 1
ATOM 729 O O . ASP A 1 96 ? 17.141 -3.189 -6.09 1 72.38 96 ASP A O 1
ATOM 733 N N . GLY A 1 97 ? 17.281 -4.238 -8.109 1 67 97 GLY A N 1
ATOM 734 C CA . GLY A 1 97 ? 18.719 -4.008 -8.242 1 67 97 GLY A CA 1
ATOM 735 C C . GLY A 1 97 ? 19.047 -2.625 -8.766 1 67 97 GLY A C 1
ATOM 736 O O . GLY A 1 97 ? 20.094 -2.064 -8.422 1 67 97 GLY A O 1
ATOM 737 N N . ASP A 1 98 ? 18.203 -2.066 -9.648 1 68.38 98 ASP A N 1
ATOM 738 C CA . ASP A 1 98 ? 18.594 -0.813 -10.289 1 68.38 98 ASP A CA 1
ATOM 739 C C . ASP A 1 98 ? 17.703 0.337 -9.836 1 68.38 98 ASP A C 1
ATOM 741 O O . ASP A 1 98 ? 16.469 0.265 -9.953 1 68.38 98 ASP A O 1
ATOM 745 N N . GLY A 1 99 ? 18.172 1.261 -9.023 1 77.75 99 GLY A N 1
ATOM 746 C CA . GLY A 1 99 ? 17.484 2.477 -8.609 1 77.75 99 GLY A CA 1
ATOM 747 C C . GLY A 1 99 ? 16.641 2.291 -7.359 1 77.75 99 GLY A C 1
ATOM 748 O O . GLY A 1 99 ? 16.641 1.214 -6.762 1 77.75 99 GLY A O 1
ATOM 749 N N . LEU A 1 100 ? 16.016 3.309 -6.961 1 87.94 100 LEU A N 1
ATOM 750 C CA . LEU A 1 100 ? 15.156 3.309 -5.781 1 87.94 100 LEU A CA 1
ATOM 751 C C . LEU A 1 100 ? 13.68 3.273 -6.18 1 87.94 100 LEU A C 1
ATOM 753 O O . LEU A 1 100 ? 13.234 4.098 -6.98 1 87.94 100 LEU A O 1
ATOM 757 N N . ARG A 1 101 ? 13.016 2.207 -5.766 1 92.5 101 ARG A N 1
ATOM 758 C CA . ARG A 1 101 ? 11.562 2.223 -5.855 1 92.5 101 ARG A CA 1
ATOM 759 C C . ARG A 1 101 ? 10.969 3.289 -4.938 1 92.5 101 ARG A C 1
ATOM 761 O O . ARG A 1 101 ? 11.43 3.475 -3.811 1 92.5 101 ARG A O 1
ATOM 768 N N . LYS A 1 102 ? 10 4.02 -5.453 1 91.88 102 LYS A N 1
ATOM 769 C CA . LYS A 1 102 ? 9.289 5.031 -4.676 1 91.88 102 LYS A CA 1
ATOM 770 C C . LYS A 1 102 ? 7.805 4.699 -4.555 1 91.88 102 LYS A C 1
ATOM 772 O O . LYS A 1 102 ? 7.109 4.578 -5.566 1 91.88 102 LYS A O 1
ATOM 777 N N . VAL A 1 103 ? 7.387 4.535 -3.318 1 93.62 103 VAL A N 1
ATOM 778 C CA . VAL A 1 103 ? 5.977 4.301 -3.035 1 93.62 103 VAL A CA 1
ATOM 779 C C . VAL A 1 103 ? 5.402 5.484 -2.258 1 93.62 103 VAL A C 1
ATOM 781 O O . VAL A 1 103 ? 6.086 6.07 -1.414 1 93.62 103 VAL A O 1
ATOM 784 N N . ARG A 1 104 ? 4.09 5.75 -2.537 1 94.19 104 ARG A N 1
ATOM 785 C CA . ARG A 1 104 ? 3.447 6.898 -1.905 1 94.19 104 ARG A CA 1
ATOM 786 C C . ARG A 1 104 ? 2.133 6.5 -1.244 1 94.19 104 ARG A C 1
ATOM 788 O O . ARG A 1 104 ? 1.351 5.738 -1.818 1 94.19 104 ARG A O 1
ATOM 795 N N . PHE A 1 105 ? 1.938 6.988 -0.069 1 96 105 PHE A N 1
ATOM 796 C CA . PHE A 1 105 ? 0.69 6.816 0.667 1 96 105 PHE A CA 1
ATOM 797 C C . PHE A 1 105 ? 0.106 8.172 1.061 1 96 105 PHE A C 1
ATOM 799 O O . PHE A 1 105 ? 0.757 8.953 1.752 1 96 105 PHE A O 1
ATOM 806 N N . GLY A 1 106 ? -1.095 8.445 0.583 1 95.62 106 GLY A N 1
ATOM 807 C CA . GLY A 1 106 ? -1.815 9.555 1.193 1 95.62 106 GLY A CA 1
ATOM 808 C C . GLY A 1 106 ? -2.264 9.258 2.613 1 95.62 106 GLY A C 1
ATOM 809 O O . GLY A 1 106 ? -2.713 8.148 2.912 1 95.62 106 GLY A O 1
ATOM 810 N N . LEU A 1 107 ? -2.059 10.211 3.475 1 97.25 107 LEU A N 1
ATOM 811 C CA . LEU A 1 107 ? -2.471 10.031 4.863 1 97.25 107 LEU A CA 1
ATOM 812 C C . LEU A 1 107 ? -3.848 10.641 5.102 1 97.25 107 LEU A C 1
ATOM 814 O O . LEU A 1 107 ? -4.164 11.703 4.559 1 97.25 107 LEU A O 1
ATOM 818 N N . PRO A 1 108 ? -4.645 10.008 5.926 1 95.62 108 PRO A N 1
ATOM 819 C CA . PRO A 1 108 ? -6.027 10.453 6.109 1 95.62 108 PRO A CA 1
ATOM 820 C C . PRO A 1 108 ? -6.125 11.805 6.797 1 95.62 108 PRO A C 1
ATOM 822 O O . PRO A 1 108 ? -5.375 12.078 7.742 1 95.62 108 PRO A O 1
ATOM 825 N N . ASP A 1 109 ? -7.125 12.562 6.5 1 93.31 109 ASP A N 1
ATOM 826 C CA . ASP A 1 109 ? -7.316 13.922 6.984 1 93.31 109 ASP A CA 1
ATOM 827 C C . ASP A 1 109 ? -7.613 13.938 8.484 1 93.31 109 ASP A C 1
ATOM 829 O O . ASP A 1 109 ? -7.281 14.898 9.18 1 93.31 109 ASP A O 1
ATOM 833 N N . GLN A 1 110 ? -8.203 12.93 8.906 1 94.81 110 GLN A N 1
ATOM 834 C CA . GLN A 1 110 ? -8.664 12.93 10.289 1 94.81 110 GLN A CA 1
ATOM 835 C C . GLN A 1 110 ? -7.492 12.969 11.266 1 94.81 110 GLN A C 1
ATOM 837 O O . GLN A 1 110 ? -7.684 13.203 12.461 1 94.81 110 GLN A O 1
ATOM 842 N N . TYR A 1 111 ? -6.32 12.812 10.805 1 97 111 TYR A N 1
ATOM 843 C CA . TYR A 1 111 ? -5.145 12.828 11.672 1 97 111 TYR A CA 1
ATOM 844 C C . TYR A 1 111 ? -4.461 14.188 11.648 1 97 111 TYR A C 1
ATOM 846 O O . TYR A 1 111 ? -3.48 14.406 12.359 1 97 111 TYR A O 1
ATOM 854 N N . ILE A 1 112 ? -4.891 15.031 10.812 1 96.5 112 ILE A N 1
ATOM 855 C CA . ILE A 1 112 ? -4.355 16.391 10.773 1 96.5 112 ILE A CA 1
ATOM 856 C C . ILE A 1 112 ? -4.805 17.156 12.016 1 96.5 112 ILE A C 1
ATOM 858 O O . ILE A 1 112 ? -5.988 17.141 12.367 1 96.5 112 ILE A O 1
ATOM 862 N N . THR A 1 113 ? -3.879 17.766 12.711 1 96.94 113 THR A N 1
ATOM 863 C CA . THR A 1 113 ? -4.152 18.531 13.922 1 96.94 113 THR A CA 1
ATOM 864 C C . THR A 1 113 ? -4.012 20.031 13.648 1 96.94 113 THR A C 1
ATOM 866 O O . THR A 1 113 ? -3.066 20.453 12.977 1 96.94 113 THR A O 1
ATOM 869 N N . ALA A 1 114 ? -4.945 20.766 14.109 1 95.12 114 ALA A N 1
ATOM 870 C CA . ALA A 1 114 ? -4.77 22.219 14.109 1 95.12 114 ALA A CA 1
ATOM 871 C C . ALA A 1 114 ? -3.713 22.641 15.125 1 95.12 114 ALA A C 1
ATOM 873 O O . ALA A 1 114 ? -3.816 22.328 16.312 1 95.12 114 ALA A O 1
ATOM 874 N N . GLY A 1 115 ? -2.699 23.203 14.656 1 95.62 115 GLY A N 1
ATOM 875 C CA . GLY A 1 115 ? -1.59 23.594 15.516 1 95.62 115 GLY A CA 1
ATOM 876 C C . GLY A 1 115 ? -0.266 23 15.086 1 95.62 115 GLY A C 1
ATOM 877 O O . GLY A 1 115 ? -0.205 22.25 14.094 1 95.62 115 GLY A O 1
ATOM 878 N N . LYS A 1 116 ? 0.793 23.234 15.766 1 95.38 116 LYS A N 1
ATOM 879 C CA . LYS A 1 116 ? 2.152 22.891 15.359 1 95.38 116 LYS A CA 1
ATOM 880 C C . LYS A 1 116 ? 2.537 21.5 15.852 1 95.38 116 LYS A C 1
ATOM 882 O O . LYS A 1 116 ? 3.537 20.938 15.414 1 95.38 116 LYS A O 1
ATOM 887 N N . VAL A 1 117 ? 1.74 21 16.844 1 97 117 VAL A N 1
ATOM 888 C CA . VAL A 1 117 ? 2.09 19.719 17.453 1 97 117 VAL A CA 1
ATOM 889 C C . VAL A 1 117 ? 0.977 18.719 17.188 1 97 117 VAL A C 1
ATOM 891 O O . VAL A 1 117 ? -0.157 18.891 17.641 1 97 117 VAL A O 1
ATOM 894 N N . PRO A 1 118 ? 1.303 17.656 16.484 1 98 118 PRO A N 1
ATOM 895 C CA . PRO A 1 118 ? 0.263 16.656 16.219 1 98 118 PRO A CA 1
ATOM 896 C C . PRO A 1 118 ? -0.287 16.016 17.484 1 98 118 PRO A C 1
ATOM 898 O O . PRO A 1 118 ? 0.473 15.727 18.422 1 98 118 PRO A O 1
ATOM 901 N N . GLU A 1 119 ? -1.58 15.797 17.5 1 97.62 119 GLU A N 1
ATOM 902 C CA . GLU A 1 119 ? -2.242 15.156 18.641 1 97.62 119 GLU A CA 1
ATOM 903 C C . GLU A 1 119 ? -2.43 13.664 18.391 1 97.62 119 GLU A C 1
ATOM 905 O O . GLU A 1 119 ? -2.631 12.898 19.344 1 97.62 119 GLU A O 1
ATOM 910 N N . LYS A 1 120 ? -2.537 13.219 17.109 1 96.75 120 LYS A N 1
ATOM 911 C CA . LYS A 1 120 ? -2.691 11.82 16.719 1 96.75 120 LYS A CA 1
ATOM 912 C C . LYS A 1 120 ? -1.61 11.406 15.734 1 96.75 120 LYS A C 1
ATOM 914 O O . LYS A 1 120 ? -1.049 12.25 15.031 1 96.75 120 LYS A O 1
ATOM 919 N N . THR A 1 121 ? -1.311 10.156 15.812 1 98.44 121 THR A N 1
ATOM 920 C CA . THR A 1 121 ? -0.327 9.594 14.898 1 98.44 121 THR A CA 1
ATOM 921 C C . THR A 1 121 ? -0.967 8.547 13.992 1 98.44 121 THR A C 1
ATOM 923 O O . THR A 1 121 ? -1.648 7.637 14.477 1 98.44 121 THR A O 1
ATOM 926 N N . VAL A 1 122 ? -0.895 8.75 12.727 1 98.19 122 VAL A N 1
ATOM 927 C CA . VAL A 1 122 ? -1.318 7.691 11.812 1 98.19 122 VAL A CA 1
ATOM 928 C C . VAL A 1 122 ? -0.31 6.547 11.844 1 98.19 122 VAL A C 1
ATOM 930 O O . VAL A 1 122 ? 0.893 6.762 11.68 1 98.19 122 VAL A O 1
ATOM 933 N N . ASP A 1 123 ? -0.756 5.348 12.078 1 98.69 123 ASP A N 1
ATOM 934 C CA . ASP A 1 123 ? 0.049 4.141 11.938 1 98.69 123 ASP A CA 1
ATOM 935 C C . ASP A 1 123 ? -0.262 3.43 10.617 1 98.69 123 ASP A C 1
ATOM 937 O O . ASP A 1 123 ? -1.369 2.92 10.43 1 98.69 123 ASP A O 1
ATOM 941 N N . ILE A 1 124 ? 0.767 3.379 9.734 1 98.44 124 ILE A N 1
ATOM 942 C CA . ILE A 1 124 ? 0.495 2.812 8.414 1 98.44 124 ILE A CA 1
ATOM 943 C C . ILE A 1 124 ? 0.563 1.289 8.484 1 98.44 124 ILE A C 1
ATOM 945 O O . ILE A 1 124 ? 0.23 0.602 7.516 1 98.44 124 ILE A O 1
ATOM 949 N N . GLY A 1 125 ? 0.927 0.742 9.625 1 98.25 125 GLY A N 1
ATOM 950 C CA . GLY A 1 125 ? 1.022 -0.7 9.797 1 98.25 125 GLY A CA 1
ATOM 951 C C . GLY A 1 125 ? 2.396 -1.25 9.461 1 98.25 125 GLY A C 1
ATOM 952 O O . GLY A 1 125 ? 3.412 -0.607 9.742 1 98.25 125 GLY A O 1
ATOM 953 N N . LEU A 1 126 ? 2.42 -2.508 9.164 1 98.56 126 LEU A N 1
ATOM 954 C CA . LEU A 1 126 ? 3.596 -3.217 8.672 1 98.56 126 LEU A CA 1
ATOM 955 C C . LEU A 1 126 ? 3.543 -3.367 7.152 1 98.56 126 LEU A C 1
ATOM 957 O O . LEU A 1 126 ? 2.719 -4.117 6.629 1 98.56 126 LEU A O 1
ATOM 961 N N . VAL A 1 127 ? 4.363 -2.68 6.461 1 98.25 127 VAL A N 1
ATOM 962 C CA . VAL A 1 127 ? 4.336 -2.635 5 1 98.25 127 VAL A CA 1
ATOM 963 C C . VAL A 1 127 ? 5.449 -3.516 4.438 1 98.25 127 VAL A C 1
ATOM 965 O O . VAL A 1 127 ? 6.629 -3.285 4.707 1 98.25 127 VAL A O 1
ATOM 968 N N . ASN A 1 128 ? 5.09 -4.535 3.73 1 98.5 128 ASN A N 1
ATOM 969 C CA . ASN A 1 128 ? 6.055 -5.344 2.992 1 98.5 128 ASN A CA 1
ATOM 970 C C . ASN A 1 128 ? 6.441 -4.688 1.67 1 98.5 128 ASN A C 1
ATOM 972 O O . ASN A 1 128 ? 5.637 -4.641 0.738 1 98.5 128 ASN A O 1
ATOM 976 N N . LEU A 1 129 ? 7.656 -4.332 1.539 1 97.69 129 LEU A N 1
ATOM 977 C CA . LEU A 1 129 ? 8.141 -3.512 0.435 1 97.69 129 LEU A CA 1
ATOM 978 C C . LEU A 1 129 ? 8.359 -4.355 -0.815 1 97.69 129 LEU A C 1
ATOM 980 O O . LEU A 1 129 ? 8.68 -3.826 -1.881 1 97.69 129 LEU A O 1
ATOM 984 N N . GLU A 1 130 ? 8.125 -5.668 -0.683 1 96.88 130 GLU A N 1
ATOM 985 C CA . GLU A 1 130 ? 8.234 -6.504 -1.873 1 96.88 130 GLU A CA 1
ATOM 986 C C . GLU A 1 130 ? 7.055 -6.285 -2.814 1 96.88 130 GLU A C 1
ATOM 988 O O . GLU A 1 130 ? 7.121 -6.641 -3.994 1 96.88 130 GLU A O 1
ATOM 993 N N . LEU A 1 131 ? 5.957 -5.785 -2.234 1 96.38 131 LEU A N 1
ATOM 994 C CA . LEU A 1 131 ? 4.754 -5.582 -3.033 1 96.38 131 LEU A CA 1
ATOM 995 C C . LEU A 1 131 ? 5.008 -4.578 -4.152 1 96.38 131 LEU A C 1
ATOM 997 O O . LEU A 1 131 ? 5.859 -3.697 -4.023 1 96.38 131 LEU A O 1
ATOM 1001 N N . VAL A 1 132 ? 4.25 -4.785 -5.16 1 92.25 132 VAL A N 1
ATOM 1002 C CA . VAL A 1 132 ? 4.391 -3.904 -6.316 1 92.25 132 VAL A CA 1
ATOM 1003 C C . VAL A 1 132 ? 3.146 -3.033 -6.461 1 92.25 132 VAL A C 1
ATOM 1005 O O . VAL A 1 132 ? 2.025 -3.545 -6.512 1 92.25 132 VAL A O 1
ATOM 1008 N N . TYR A 1 133 ? 3.424 -1.803 -6.512 1 90.19 133 TYR A N 1
ATOM 1009 C CA . TYR A 1 133 ? 2.338 -0.837 -6.645 1 90.19 133 TYR A CA 1
ATOM 1010 C C . TYR A 1 133 ? 2.26 -0.295 -8.062 1 90.19 133 TYR A C 1
ATOM 1012 O O . TYR A 1 133 ? 3.287 -0.015 -8.688 1 90.19 133 TYR A O 1
ATOM 1020 N N . LYS A 1 134 ? 1.106 -0.155 -8.555 1 83.44 134 LYS A N 1
ATOM 1021 C CA . LYS A 1 134 ? 0.911 0.28 -9.938 1 83.44 134 LYS A CA 1
ATOM 1022 C C . LYS A 1 134 ? 1.468 1.683 -10.156 1 83.44 134 LYS A C 1
ATOM 1024 O O . LYS A 1 134 ? 2.002 1.984 -11.227 1 83.44 134 LYS A O 1
ATOM 1029 N N . ASP A 1 135 ? 1.372 2.529 -9.188 1 83.5 135 ASP A N 1
ATOM 1030 C CA . ASP A 1 135 ? 1.792 3.918 -9.344 1 83.5 135 ASP A CA 1
ATOM 1031 C C . ASP A 1 135 ? 3.219 4.121 -8.836 1 83.5 135 ASP A C 1
ATOM 1033 O O . ASP A 1 135 ? 3.689 5.254 -8.727 1 83.5 135 ASP A O 1
ATOM 1037 N N . GLU A 1 136 ? 3.869 3.037 -8.516 1 85.31 136 GLU A N 1
ATOM 1038 C CA . GLU A 1 136 ? 5.25 3.176 -8.055 1 85.31 136 GLU A CA 1
ATOM 1039 C C . GLU A 1 136 ? 6.141 3.742 -9.156 1 85.31 136 GLU A C 1
ATOM 1041 O O . GLU A 1 136 ? 5.949 3.445 -10.336 1 85.31 136 GLU A O 1
ATOM 1046 N N . THR A 1 137 ? 7.031 4.605 -8.734 1 82.5 137 THR A N 1
ATOM 1047 C CA . THR A 1 137 ? 8.023 5.148 -9.656 1 82.5 137 THR A CA 1
ATOM 1048 C C . THR A 1 137 ? 9.438 4.746 -9.227 1 82.5 137 THR A C 1
ATOM 1050 O O . THR A 1 137 ? 9.625 4.172 -8.156 1 82.5 137 THR A O 1
ATOM 1053 N N . ARG A 1 138 ? 10.336 4.883 -10.172 1 78.75 138 ARG A N 1
ATOM 1054 C CA . ARG A 1 138 ? 11.734 4.602 -9.891 1 78.75 138 ARG A CA 1
ATOM 1055 C C . ARG A 1 138 ? 12.578 5.871 -9.969 1 78.75 138 ARG A C 1
ATOM 1057 O O . ARG A 1 138 ? 12.383 6.695 -10.867 1 78.75 138 ARG A O 1
ATOM 1064 N N . GLU A 1 139 ? 13.242 6.102 -8.867 1 74.69 139 GLU A N 1
ATOM 1065 C CA . GLU A 1 139 ? 14.109 7.277 -8.812 1 74.69 139 GLU A CA 1
ATOM 1066 C C . GLU A 1 139 ? 15.578 6.883 -8.812 1 74.69 139 GLU A C 1
ATOM 1068 O O . GLU A 1 139 ? 15.938 5.812 -8.32 1 74.69 139 GLU A O 1
ATOM 1073 N N . ASP A 1 140 ? 16.375 7.762 -9.562 1 67.62 140 ASP A N 1
ATOM 1074 C CA . ASP A 1 140 ? 17.812 7.535 -9.539 1 67.62 140 ASP A CA 1
ATOM 1075 C C . ASP A 1 140 ? 18.406 7.902 -8.172 1 67.62 140 ASP A C 1
ATOM 1077 O O . ASP A 1 140 ? 17.953 8.859 -7.539 1 67.62 140 ASP A O 1
ATOM 1081 N N . VAL A 1 141 ? 19.219 7.008 -7.57 1 60.06 141 VAL A N 1
ATOM 1082 C CA . VAL A 1 141 ? 19.891 7.137 -6.281 1 60.06 141 VAL A CA 1
ATOM 1083 C C . VAL A 1 141 ? 20.594 8.484 -6.203 1 60.06 141 VAL A C 1
ATOM 1085 O O . VAL A 1 141 ? 20.719 9.07 -5.121 1 60.06 141 VAL A O 1
ATOM 1088 N N . SER A 1 142 ? 21.016 8.953 -7.262 1 55.25 142 SER A N 1
ATOM 1089 C CA . SER A 1 142 ? 21.797 10.18 -7.27 1 55.25 142 SER A CA 1
ATOM 1090 C C . SER A 1 142 ? 20.984 11.352 -6.703 1 55.25 142 SER A C 1
ATOM 1092 O O . SER A 1 142 ? 21.562 12.297 -6.16 1 55.25 142 SER A O 1
ATOM 1094 N N . VAL A 1 143 ? 19.75 11.156 -6.742 1 50.19 143 VAL A N 1
ATOM 1095 C CA . VAL A 1 143 ? 18.953 12.297 -6.312 1 50.19 143 VAL A CA 1
ATOM 1096 C C . VAL A 1 143 ? 19.062 12.469 -4.797 1 50.19 143 VAL A C 1
ATOM 1098 O O . VAL A 1 143 ? 19.047 13.594 -4.289 1 50.19 143 VAL A O 1
ATOM 1101 N N . PHE A 1 144 ? 19.141 11.453 -4.094 1 54.69 144 PHE A N 1
ATOM 1102 C CA . PHE A 1 144 ? 19.203 11.594 -2.645 1 54.69 144 PHE A CA 1
ATOM 1103 C C . PHE A 1 144 ? 20.609 12 -2.209 1 54.69 144 PHE A C 1
ATOM 1105 O O . PHE A 1 144 ? 20.781 12.672 -1.189 1 54.69 144 PHE A O 1
ATOM 1112 N N . ASP A 1 145 ? 21.578 11.523 -2.824 1 48.94 145 ASP A N 1
ATOM 1113 C CA . ASP A 1 145 ? 22.922 12.023 -2.488 1 48.94 145 ASP A CA 1
ATOM 1114 C C . ASP A 1 145 ? 22.984 13.539 -2.631 1 48.94 145 ASP A C 1
ATOM 1116 O O . ASP A 1 145 ? 23.688 14.211 -1.863 1 48.94 145 ASP A O 1
ATOM 1120 N N . GLU A 1 146 ? 22.266 14.023 -3.492 1 43.38 146 GLU A N 1
ATOM 1121 C CA . GLU A 1 146 ? 22.359 15.469 -3.652 1 43.38 146 GLU A CA 1
ATOM 1122 C C . GLU A 1 146 ? 21.625 16.188 -2.523 1 43.38 146 GLU A C 1
ATOM 1124 O O . GLU A 1 146 ? 22.094 17.219 -2.029 1 43.38 146 GLU A O 1
ATOM 1129 N N . ILE A 1 147 ? 20.594 15.648 -2.02 1 40.5 147 ILE A N 1
ATOM 1130 C CA . ILE A 1 147 ? 19.906 16.328 -0.919 1 40.5 147 ILE A CA 1
ATOM 1131 C C . ILE A 1 147 ? 20.75 16.203 0.353 1 40.5 147 ILE A C 1
ATOM 1133 O O . ILE A 1 147 ? 20.828 17.156 1.143 1 40.5 147 ILE A O 1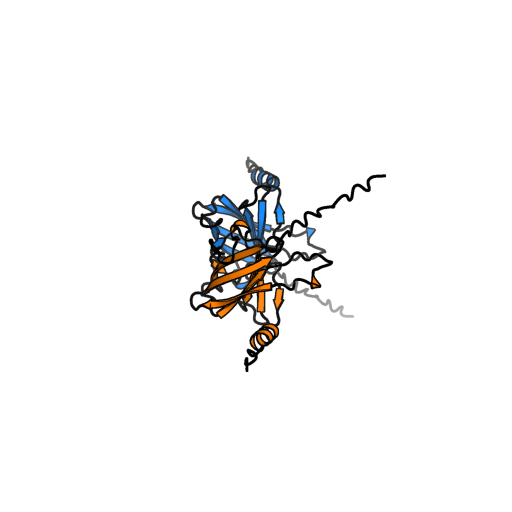
ATOM 1137 N N . THR A 1 148 ? 21.359 15.078 0.601 1 42.47 148 THR A N 1
ATOM 1138 C CA . THR A 1 148 ? 22.219 14.984 1.783 1 42.47 148 THR A CA 1
ATOM 1139 C C . THR A 1 148 ? 23.484 15.805 1.599 1 42.47 148 THR A C 1
ATOM 1141 O O . THR A 1 148 ? 24.203 16.062 2.562 1 42.47 148 THR A O 1
ATOM 1144 N N . SER A 1 149 ? 23.891 15.969 0.413 1 39.19 149 SER A N 1
ATOM 1145 C CA . SER A 1 149 ? 25.141 16.703 0.268 1 39.19 149 SER A CA 1
ATOM 1146 C C . SER A 1 149 ? 24.922 18.203 0.464 1 39.19 149 SER A C 1
ATOM 1148 O O . SER A 1 149 ? 25.828 19 0.24 1 39.19 149 SER A O 1
ATOM 1150 N N . VAL A 1 150 ? 23.734 18.719 0.68 1 36.19 150 VAL A N 1
ATOM 1151 C CA . VAL A 1 150 ? 23.703 20.141 1.036 1 36.19 150 VAL A CA 1
ATOM 1152 C C . VAL A 1 150 ? 24.266 20.328 2.439 1 36.19 150 VAL A C 1
ATOM 1154 O O . VAL A 1 150 ? 23.734 19.797 3.414 1 36.19 150 VAL A O 1
ATOM 1157 N N . GLU A 1 151 ? 25.594 20.609 2.658 1 37 151 GLU A N 1
ATOM 1158 C CA . GLU A 1 151 ? 26.391 21.016 3.812 1 37 151 GLU A CA 1
ATOM 1159 C C . GLU A 1 151 ? 25.672 22.078 4.633 1 37 151 GLU A C 1
ATOM 1161 O O . GLU A 1 151 ? 25.062 23 4.074 1 37 151 GLU A O 1
ATOM 1166 N N . PRO A 1 152 ? 25.312 21.906 5.902 1 32.69 152 PRO A N 1
ATOM 1167 C CA . PRO A 1 152 ? 24.875 23.016 6.754 1 32.69 152 PRO A CA 1
ATOM 1168 C C . PRO A 1 152 ? 25.734 24.266 6.57 1 32.69 152 PRO A C 1
ATOM 1170 O O . PRO A 1 152 ? 26.953 24.188 6.523 1 32.69 152 PRO A O 1
ATOM 1173 N N . SER A 1 153 ? 25.344 25.156 5.809 1 31.83 153 SER A N 1
ATOM 1174 C CA . SER A 1 153 ? 26.094 26.422 5.816 1 31.83 153 SER A CA 1
ATOM 1175 C C . SER A 1 153 ? 26.531 26.781 7.227 1 31.83 153 SER A C 1
ATOM 1177 O O . SER A 1 153 ? 25.734 26.766 8.164 1 31.83 153 SER A O 1
ATOM 1179 N N . SER A 1 154 ? 27.797 26.703 7.547 1 30.72 154 SER A N 1
ATOM 1180 C CA . SER A 1 154 ? 28.453 27.266 8.727 1 30.72 154 SER A CA 1
ATOM 1181 C C . SER A 1 154 ? 27.953 28.672 9.031 1 30.72 154 SER A C 1
ATOM 1183 O O . SER A 1 154 ? 28.094 29.578 8.203 1 30.72 154 SER A O 1
ATOM 1185 N N . VAL A 1 155 ? 26.828 28.828 9.734 1 31.6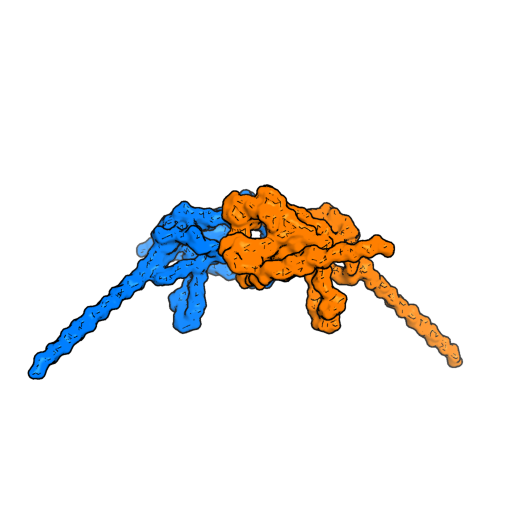1 155 VAL A N 1
ATOM 1186 C CA . VAL A 1 155 ? 26.562 30.094 10.406 1 31.61 155 VAL A CA 1
ATOM 1187 C C . VAL A 1 155 ? 27.844 30.609 11.062 1 31.61 155 VAL A C 1
ATOM 1189 O O . VAL A 1 155 ? 28.391 29.953 11.953 1 31.61 155 VAL A O 1
ATOM 1192 N N . GLN A 1 156 ? 28.797 31.344 10.305 1 24.47 156 GLN A N 1
ATOM 1193 C CA . GLN A 1 156 ? 29.609 32.344 10.969 1 24.47 156 GLN A CA 1
ATOM 1194 C C . GLN A 1 156 ? 28.75 33.531 11.43 1 24.47 156 GLN A C 1
ATOM 1196 O O . GLN A 1 156 ? 27.891 34 10.688 1 24.47 156 GLN A O 1
ATOM 1201 N N . MET B 1 1 ? 16.578 -37.594 -59.562 1 39.22 1 MET B N 1
ATOM 1202 C CA . MET B 1 1 ? 15.906 -36.469 -58.938 1 39.22 1 MET B CA 1
ATOM 1203 C C . MET B 1 1 ? 15.203 -36.906 -57.656 1 39.22 1 MET B C 1
ATOM 1205 O O . MET B 1 1 ? 14.148 -37.531 -57.688 1 39.22 1 MET B O 1
ATOM 1209 N N . LEU B 1 2 ? 16 -37.562 -56.719 1 46.97 2 LEU B N 1
ATOM 1210 C CA . LEU B 1 2 ? 15.656 -38 -55.375 1 46.97 2 LEU B CA 1
ATOM 1211 C C . LEU B 1 2 ? 15.062 -36.844 -54.562 1 46.97 2 LEU B C 1
ATOM 1213 O O . LEU B 1 2 ? 15.695 -35.812 -54.406 1 46.97 2 LEU B O 1
ATOM 1217 N N . GLN B 1 3 ? 13.742 -36.562 -54.562 1 44.81 3 GLN B N 1
ATOM 1218 C CA . GLN B 1 3 ? 12.914 -35.688 -53.75 1 44.81 3 GLN B CA 1
ATOM 1219 C C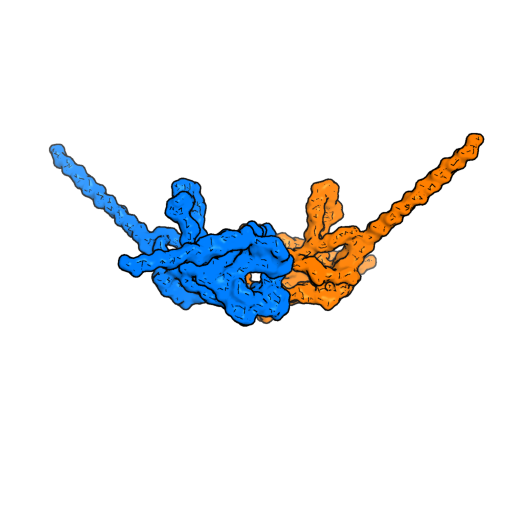 . GLN B 1 3 ? 13.266 -35.844 -52.281 1 44.81 3 GLN B C 1
ATOM 1221 O O . GLN B 1 3 ? 13.164 -36.906 -51.688 1 44.81 3 GLN B O 1
ATOM 1226 N N . TYR B 1 4 ? 14.391 -35.188 -51.75 1 49 4 TYR B N 1
ATOM 1227 C CA . TYR B 1 4 ? 14.609 -34.938 -50.344 1 49 4 TYR B CA 1
ATOM 1228 C C . TYR B 1 4 ? 13.336 -34.438 -49.656 1 49 4 TYR B C 1
ATOM 1230 O O . TYR B 1 4 ? 12.82 -33.375 -50 1 49 4 TYR B O 1
ATOM 1238 N N . LEU B 1 5 ? 12.367 -35.375 -49.375 1 45.47 5 LEU B N 1
ATOM 1239 C CA . LEU B 1 5 ? 11.305 -35 -48.438 1 45.47 5 LEU B CA 1
ATOM 1240 C C . LEU B 1 5 ? 11.883 -34.438 -47.156 1 45.47 5 LEU B C 1
ATOM 1242 O O . LEU B 1 5 ? 12.555 -35.125 -46.406 1 45.47 5 LEU B O 1
ATOM 1246 N N . ILE B 1 6 ? 12.328 -33.25 -47.156 1 50.03 6 ILE B N 1
ATOM 1247 C CA . ILE B 1 6 ? 12.617 -32.531 -45.906 1 50.03 6 ILE B CA 1
ATOM 1248 C C . ILE B 1 6 ? 11.445 -32.688 -44.938 1 50.03 6 ILE B C 1
ATOM 1250 O O . ILE B 1 6 ? 10.344 -32.188 -45.219 1 50.03 6 ILE B O 1
ATOM 1254 N N . VAL B 1 7 ? 11.297 -33.875 -44.312 1 50.47 7 VAL B N 1
ATOM 1255 C CA . VAL B 1 7 ? 10.453 -33.969 -43.125 1 50.47 7 VAL B CA 1
ATOM 1256 C C . VAL B 1 7 ? 10.766 -32.812 -42.188 1 50.47 7 VAL B C 1
ATOM 1258 O O . VAL B 1 7 ? 11.852 -32.781 -41.594 1 50.47 7 VAL B O 1
ATOM 1261 N N . LEU B 1 8 ? 10.375 -31.594 -42.562 1 49.84 8 LEU B N 1
ATOM 1262 C CA . LEU B 1 8 ? 10.273 -30.562 -41.531 1 49.84 8 LEU B CA 1
ATOM 1263 C C . LEU B 1 8 ? 9.672 -31.125 -40.25 1 49.84 8 LEU B C 1
ATOM 1265 O O . LEU B 1 8 ? 8.461 -31.375 -40.188 1 49.84 8 LEU B O 1
ATOM 1269 N N . LEU B 1 9 ? 10.328 -32.094 -39.656 1 49.88 9 LEU B N 1
ATOM 1270 C CA . LEU B 1 9 ? 9.961 -32.344 -38.281 1 49.88 9 LEU B CA 1
ATOM 1271 C C . LEU B 1 9 ? 9.719 -31.016 -37.531 1 49.88 9 LEU B C 1
ATOM 1273 O O . LEU B 1 9 ? 10.664 -30.281 -37.25 1 49.88 9 LEU B O 1
ATOM 1277 N N . GLY B 1 10 ? 8.719 -30.312 -37.938 1 47.97 10 GLY B N 1
ATOM 1278 C CA . GLY B 1 10 ? 8.25 -29.25 -37.094 1 47.97 10 GLY B CA 1
ATOM 1279 C C . GLY B 1 10 ? 8.352 -29.594 -35.594 1 47.97 10 GLY B C 1
ATOM 1280 O O . GLY B 1 10 ? 7.613 -30.453 -35.125 1 47.97 10 GLY B O 1
ATOM 1281 N N . CYS B 1 11 ? 9.492 -29.641 -35.031 1 49.34 11 CYS B N 1
ATOM 1282 C CA . CYS B 1 11 ? 9.594 -29.578 -33.562 1 49.34 11 CYS B CA 1
ATOM 1283 C C . CYS B 1 11 ? 8.531 -28.641 -33 1 49.34 11 CYS B C 1
ATOM 1285 O O . CYS B 1 11 ? 8.68 -27.422 -33 1 49.34 11 CYS B O 1
ATOM 1287 N N . SER B 1 12 ? 7.285 -28.969 -33.188 1 49 12 SER B N 1
ATOM 1288 C CA . SER B 1 12 ? 6.285 -28.297 -32.375 1 49 12 SER B CA 1
ATOM 1289 C C . SER B 1 12 ? 6.703 -28.266 -30.891 1 49 12 SER B C 1
ATOM 1291 O O . SER B 1 12 ? 6.59 -29.266 -30.188 1 49 12 SER B O 1
ATOM 1293 N N . ALA B 1 13 ? 7.742 -27.656 -30.562 1 49.31 13 ALA B N 1
ATOM 1294 C CA . ALA B 1 13 ? 7.898 -27.375 -29.141 1 49.31 13 ALA B CA 1
ATOM 1295 C C . ALA B 1 13 ? 6.555 -27.062 -28.5 1 49.31 13 ALA B C 1
ATOM 1297 O O . ALA B 1 13 ? 5.934 -26.031 -28.797 1 49.31 13 ALA B O 1
ATOM 1298 N N . VAL B 1 14 ? 5.68 -27.984 -28.281 1 50.31 14 VAL B N 1
ATOM 1299 C CA . VAL B 1 14 ? 4.512 -27.812 -27.422 1 50.31 14 VAL B CA 1
ATOM 1300 C C . VAL B 1 14 ? 4.879 -26.969 -26.203 1 50.31 14 VAL B C 1
ATOM 1302 O O . VAL B 1 14 ? 5.617 -27.422 -25.328 1 50.31 14 VAL B O 1
ATOM 1305 N N . MET B 1 15 ? 5.359 -25.766 -26.484 1 55.75 15 MET B N 1
ATOM 1306 C CA . MET B 1 15 ? 5.426 -24.906 -25.297 1 55.75 15 MET B CA 1
ATOM 1307 C C . MET B 1 15 ? 4.16 -25.062 -24.453 1 55.75 15 MET B C 1
ATOM 1309 O O . MET B 1 15 ? 3.088 -24.594 -24.859 1 55.75 15 MET B O 1
ATOM 1313 N N . GLY B 1 16 ? 3.889 -26.234 -23.828 1 65.81 16 GLY B N 1
ATOM 1314 C CA . GLY B 1 16 ? 2.689 -26.547 -23.062 1 65.81 16 GLY B CA 1
ATOM 1315 C C . GLY B 1 16 ? 2.465 -25.609 -21.891 1 65.81 16 GLY B C 1
ATOM 1316 O O . GLY B 1 16 ? 3.387 -24.922 -21.453 1 65.81 16 GLY B O 1
ATOM 1317 N N . SER B 1 17 ? 1.227 -25.281 -21.656 1 78 17 SER B N 1
ATOM 1318 C CA . SER B 1 17 ? 0.777 -24.578 -20.453 1 78 17 SER B CA 1
ATOM 1319 C C . SER B 1 17 ? 1.357 -25.219 -19.203 1 78 17 SER B C 1
ATOM 1321 O O . SER B 1 17 ? 1.617 -26.422 -19.172 1 78 17 SER B O 1
ATOM 1323 N N . ARG B 1 18 ? 1.951 -24.453 -18.391 1 87.75 18 ARG B N 1
ATOM 1324 C CA . ARG B 1 18 ? 2.477 -24.922 -17.109 1 87.75 18 ARG B CA 1
ATOM 1325 C C . ARG B 1 18 ? 1.593 -24.453 -15.961 1 87.75 18 ARG B C 1
ATOM 1327 O O . ARG B 1 18 ? 1.047 -23.344 -16 1 87.75 18 ARG B O 1
ATOM 1334 N N . ASP B 1 19 ? 1.451 -25.375 -14.961 1 93.5 19 ASP B N 1
ATOM 1335 C CA . ASP B 1 19 ? 0.747 -25.016 -13.734 1 93.5 19 ASP B CA 1
ATOM 1336 C C . ASP B 1 19 ? 1.581 -24.062 -12.875 1 93.5 19 ASP B C 1
ATOM 1338 O O . ASP B 1 19 ? 2.785 -24.266 -12.711 1 93.5 19 ASP B O 1
ATOM 1342 N N . GLN B 1 20 ? 1.021 -23.016 -12.469 1 95.31 20 GLN B N 1
ATOM 1343 C CA . GLN B 1 20 ? 1.618 -22.047 -11.547 1 95.31 20 GLN B CA 1
ATOM 1344 C C . GLN B 1 20 ? 0.667 -21.734 -10.398 1 95.31 20 GLN B C 1
ATOM 1346 O O . GLN B 1 20 ? -0.55 -21.688 -10.586 1 95.31 20 GLN B O 1
ATOM 1351 N N . SER B 1 21 ? 1.202 -21.562 -9.172 1 97 21 SER B N 1
ATOM 1352 C CA . SER B 1 21 ? 0.376 -21.297 -8 1 97 21 SER B CA 1
ATOM 1353 C C . SER B 1 21 ? 1.006 -20.219 -7.121 1 97 21 SER B C 1
ATOM 1355 O O . SER B 1 21 ? 2.199 -19.938 -7.238 1 97 21 SER B O 1
ATOM 1357 N N . ILE B 1 22 ? 0.202 -19.641 -6.336 1 97.81 22 ILE B N 1
ATOM 1358 C CA . ILE B 1 22 ? 0.657 -18.609 -5.41 1 97.81 22 ILE B CA 1
ATOM 1359 C C . ILE B 1 22 ? -0.256 -18.578 -4.184 1 97.81 22 ILE B C 1
ATOM 1361 O O . ILE B 1 22 ? -1.444 -18.891 -4.281 1 97.81 22 ILE B O 1
ATOM 1365 N N . ALA B 1 23 ? 0.317 -18.234 -2.994 1 98.81 23 ALA B N 1
ATOM 1366 C CA . ALA B 1 23 ? -0.416 -18.016 -1.75 1 98.81 23 ALA B CA 1
ATOM 1367 C C . ALA B 1 23 ? -0.105 -16.641 -1.162 1 98.81 23 ALA B C 1
ATOM 1369 O O . ALA B 1 23 ? 1.033 -16.172 -1.234 1 98.81 23 ALA B O 1
ATOM 1370 N N . VAL B 1 24 ? -1.118 -16 -0.645 1 98.88 24 VAL B N 1
ATOM 1371 C CA . VAL B 1 24 ? -0.945 -14.688 -0.055 1 98.88 24 VAL B CA 1
ATOM 1372 C C . VAL B 1 24 ? -1.698 -14.609 1.272 1 98.88 24 VAL B C 1
ATOM 1374 O O . VAL B 1 24 ? -2.787 -15.172 1.409 1 98.88 24 VAL B O 1
ATOM 1377 N N . THR B 1 25 ? -1.115 -13.953 2.244 1 98.88 25 THR B N 1
ATOM 1378 C CA . THR B 1 25 ? -1.745 -13.68 3.533 1 98.88 25 THR B CA 1
ATOM 1379 C C . THR B 1 25 ? -1.482 -12.242 3.973 1 98.88 25 THR B C 1
ATOM 1381 O O . THR B 1 25 ? -0.633 -11.555 3.398 1 98.88 25 THR B O 1
ATOM 1384 N N . GLY B 1 26 ? -2.213 -11.797 4.828 1 98.81 26 GLY B N 1
ATOM 1385 C CA . GLY B 1 26 ? -2.047 -10.484 5.434 1 98.81 26 GLY B CA 1
ATOM 1386 C C . GLY B 1 26 ? -3.109 -10.164 6.469 1 98.81 26 GLY B C 1
ATOM 1387 O O . GLY B 1 26 ? -3.975 -11 6.754 1 98.81 26 GLY B O 1
ATOM 1388 N N . ARG B 1 27 ? -2.969 -9.062 7.094 1 98.88 27 ARG B N 1
ATOM 1389 C CA . ARG B 1 27 ? -3.922 -8.531 8.062 1 98.88 27 ARG B CA 1
ATOM 1390 C C . ARG B 1 27 ? -4.375 -7.129 7.676 1 98.88 27 ARG B C 1
ATOM 1392 O O . ARG B 1 27 ? -3.557 -6.293 7.281 1 98.88 27 ARG B O 1
ATOM 1399 N N . LEU B 1 28 ? -5.602 -6.906 7.754 1 98.81 28 LEU B N 1
ATOM 1400 C CA . LEU B 1 28 ? -6.199 -5.625 7.391 1 98.81 28 LEU B CA 1
ATOM 1401 C C . LEU B 1 28 ? -6.758 -4.918 8.625 1 98.81 28 LEU B C 1
ATOM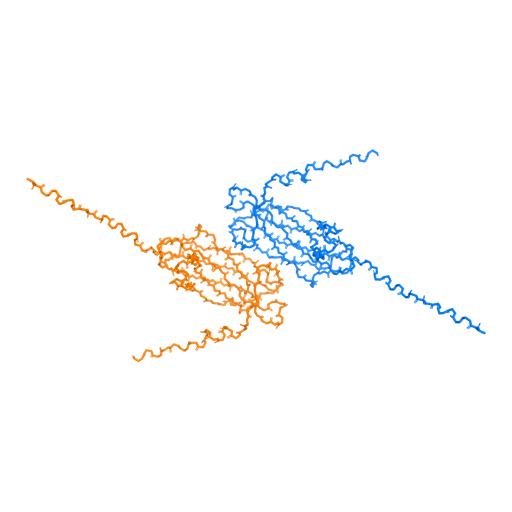 1403 O O . LEU B 1 28 ? -7.402 -5.543 9.469 1 98.81 28 LEU B O 1
ATOM 1407 N N . VAL B 1 29 ? -6.484 -3.682 8.719 1 98.69 29 VAL B N 1
ATOM 1408 C CA . VAL B 1 29 ? -7.047 -2.873 9.789 1 98.69 29 VAL B CA 1
ATOM 1409 C C . VAL B 1 29 ? -7.645 -1.59 9.219 1 98.69 29 VAL B C 1
ATOM 1411 O O . VAL B 1 29 ? -7.262 -1.153 8.125 1 98.69 29 VAL B O 1
ATOM 1414 N N . CYS B 1 30 ? -8.547 -0.995 9.875 1 97.69 30 CYS B N 1
ATOM 1415 C CA . CYS B 1 30 ? -9.031 0.365 9.672 1 97.69 30 CYS B CA 1
ATOM 1416 C C . CYS B 1 30 ? -8.766 1.224 10.906 1 97.69 30 CYS B C 1
ATOM 1418 O O . CYS B 1 30 ? -9.523 1.18 11.875 1 97.69 30 CYS B O 1
ATOM 1420 N N . GLY B 1 31 ? -7.695 2.047 10.758 1 96.69 31 GLY B N 1
ATOM 1421 C CA . GLY B 1 31 ? -7.199 2.674 11.969 1 96.69 31 GLY B CA 1
ATOM 1422 C C . GLY B 1 31 ? -6.539 1.694 12.922 1 96.69 31 GLY B C 1
ATOM 1423 O O . GLY B 1 31 ? -5.59 1.002 12.547 1 96.69 31 GLY B O 1
ATOM 1424 N N . THR B 1 32 ? -7.027 1.578 14.117 1 95.12 32 THR B N 1
ATOM 1425 C CA . THR B 1 32 ? -6.441 0.685 15.109 1 95.12 32 THR B CA 1
ATOM 1426 C C . THR B 1 32 ? -7.266 -0.592 15.242 1 95.12 32 THR B C 1
ATOM 1428 O O . THR B 1 32 ? -6.895 -1.505 15.977 1 95.12 32 THR B O 1
ATOM 1431 N N . GLU B 1 33 ? -8.305 -0.683 14.445 1 97.38 33 GLU B N 1
ATOM 1432 C CA . GLU B 1 33 ? -9.211 -1.814 14.602 1 97.38 33 GLU B CA 1
ATOM 1433 C C . GLU B 1 33 ? -9.055 -2.811 13.453 1 97.38 33 GLU B C 1
ATOM 1435 O O . GLU B 1 33 ? -8.906 -2.414 12.297 1 97.38 33 GLU B O 1
ATOM 1440 N N . PRO B 1 34 ? -9.188 -4.113 13.859 1 98.62 34 PRO B N 1
ATOM 1441 C CA . PRO B 1 34 ? -9.203 -5.086 12.766 1 98.62 34 PRO B CA 1
ATOM 1442 C C . PRO B 1 34 ? -10.328 -4.836 11.766 1 98.62 34 PRO B C 1
ATOM 1444 O O . PRO B 1 34 ? -11.438 -4.457 12.164 1 98.62 34 PRO B O 1
ATOM 1447 N N . ALA B 1 35 ? -10.047 -4.875 10.508 1 98.12 35 ALA B N 1
ATOM 1448 C CA . ALA B 1 35 ? -11.07 -4.738 9.477 1 98.12 35 ALA B CA 1
ATOM 1449 C C . ALA B 1 35 ? -11.688 -6.094 9.141 1 98.12 35 ALA B C 1
ATOM 1451 O O . ALA B 1 35 ? -11.172 -6.828 8.297 1 98.12 35 ALA B O 1
ATOM 1452 N N . ASP B 1 36 ? -12.805 -6.371 9.758 1 97.25 36 ASP B N 1
ATOM 1453 C CA . ASP B 1 36 ? -13.523 -7.637 9.609 1 97.25 36 ASP B CA 1
ATOM 1454 C C . ASP B 1 36 ? -14.406 -7.621 8.367 1 97.25 36 ASP B C 1
ATOM 1456 O O . ASP B 1 36 ? -15.047 -6.613 8.062 1 97.25 36 ASP B O 1
ATOM 1460 N N . GLY B 1 37 ? -14.375 -8.758 7.609 1 96.06 37 GLY B N 1
ATOM 1461 C CA . GLY B 1 37 ? -15.312 -8.922 6.504 1 96.06 37 GLY B CA 1
ATOM 1462 C C . GLY B 1 37 ? -14.906 -8.156 5.262 1 96.06 37 GLY B C 1
ATOM 1463 O O . GLY B 1 37 ? -15.758 -7.781 4.453 1 96.06 37 GLY B O 1
ATOM 1464 N N . VAL B 1 38 ? -13.688 -7.793 5.121 1 96.25 38 VAL B N 1
ATOM 1465 C CA . VAL B 1 38 ? -13.195 -7.102 3.934 1 96.25 38 VAL B CA 1
ATOM 1466 C C . VAL B 1 38 ? -12.992 -8.102 2.797 1 96.25 38 VAL B C 1
ATOM 1468 O O . VAL B 1 38 ? -12.359 -9.148 2.982 1 96.25 38 VAL B O 1
ATOM 1471 N N . ARG B 1 39 ? -13.5 -7.75 1.653 1 94.94 39 ARG B N 1
ATOM 1472 C CA . ARG B 1 39 ? -13.375 -8.617 0.487 1 94.94 39 ARG B CA 1
ATOM 1473 C C . ARG B 1 39 ? -11.984 -8.531 -0.121 1 94.94 39 ARG B C 1
ATOM 1475 O O . ARG B 1 39 ? -11.484 -7.438 -0.381 1 94.94 39 ARG B O 1
ATOM 1482 N N . VAL B 1 40 ? -11.422 -9.727 -0.291 1 97.25 40 VAL B N 1
ATOM 1483 C CA . VAL B 1 40 ? -10.117 -9.836 -0.933 1 97.25 40 VAL B CA 1
ATOM 1484 C C . VAL B 1 40 ? -10.203 -10.797 -2.119 1 97.25 40 VAL B C 1
ATOM 1486 O O . VAL B 1 40 ? -10.875 -11.82 -2.045 1 97.25 40 VAL B O 1
ATOM 1489 N N . VAL B 1 41 ? -9.578 -10.414 -3.225 1 94.94 41 VAL B N 1
ATOM 1490 C CA . VAL B 1 41 ? -9.617 -11.203 -4.453 1 94.94 41 VAL B CA 1
ATOM 1491 C C . VAL B 1 41 ? -8.211 -11.344 -5.02 1 94.94 41 VAL B C 1
ATOM 1493 O O . VAL B 1 41 ? -7.496 -10.352 -5.18 1 94.94 41 VAL B O 1
ATOM 1496 N N . LEU B 1 42 ? -7.793 -12.586 -5.207 1 96.94 42 LEU B N 1
ATOM 1497 C CA . LEU B 1 42 ? -6.535 -12.906 -5.867 1 96.94 42 LEU B CA 1
ATOM 1498 C C . LEU B 1 42 ? -6.754 -13.203 -7.344 1 96.94 42 LEU B C 1
ATOM 1500 O O . LEU B 1 42 ? -7.516 -14.102 -7.695 1 96.94 42 LEU B O 1
ATOM 1504 N N . ILE B 1 43 ? -6.109 -12.398 -8.203 1 94.31 43 ILE B N 1
ATOM 1505 C CA . ILE B 1 43 ? -6.316 -12.586 -9.633 1 94.31 43 ILE B CA 1
ATOM 1506 C C . ILE B 1 43 ? -4.973 -12.781 -10.336 1 94.31 43 ILE B C 1
ATOM 1508 O O . ILE B 1 43 ? -3.922 -12.453 -9.773 1 94.31 43 ILE B O 1
ATOM 1512 N N . ASP B 1 44 ? -4.996 -13.414 -11.453 1 92.56 44 ASP B N 1
ATOM 1513 C CA . ASP B 1 44 ? -3.889 -13.406 -12.398 1 92.56 44 ASP B CA 1
ATOM 1514 C C . ASP B 1 44 ? -4.129 -12.398 -13.523 1 92.56 44 ASP B C 1
ATOM 1516 O O . ASP B 1 44 ? -5.027 -12.578 -14.344 1 92.56 44 ASP B O 1
ATOM 1520 N N . GLU B 1 45 ? -3.289 -11.297 -13.383 1 86.44 45 GLU B N 1
ATOM 1521 C CA . GLU B 1 45 ? -3.469 -10.266 -14.398 1 86.44 45 GLU B CA 1
ATOM 1522 C C . GLU B 1 45 ? -2.773 -10.656 -15.703 1 86.44 45 GLU B C 1
ATOM 1524 O O . GLU B 1 45 ? -1.601 -11.031 -15.703 1 86.44 45 GLU B O 1
ATOM 1529 N N . ASP B 1 46 ? -3.535 -10.828 -16.688 1 69.56 46 ASP B N 1
ATOM 1530 C CA . ASP B 1 46 ? -2.957 -11.242 -17.969 1 69.56 46 ASP B CA 1
ATOM 1531 C C . ASP B 1 46 ? -2.363 -10.055 -18.719 1 69.56 46 ASP B C 1
ATOM 1533 O O . ASP B 1 46 ? -2.816 -8.922 -18.547 1 69.56 46 ASP B O 1
ATOM 1537 N N . ILE B 1 47 ? -1.195 -10.273 -19.188 1 58.22 47 ILE B N 1
ATOM 1538 C CA . ILE B 1 47 ? -0.602 -9.25 -20.047 1 58.22 47 ILE B CA 1
ATOM 1539 C C . ILE B 1 47 ? -1.583 -8.875 -21.156 1 58.22 47 ILE B C 1
ATOM 1541 O O . ILE B 1 47 ? -2.223 -9.75 -21.75 1 58.22 47 ILE B O 1
ATOM 1545 N N . ASP B 1 48 ? -2.15 -7.574 -20.953 1 49.25 48 ASP B N 1
ATOM 1546 C CA . ASP B 1 48 ? -2.998 -7.09 -22.031 1 49.25 48 ASP B CA 1
ATOM 1547 C C . ASP B 1 48 ? -2.346 -7.344 -23.391 1 49.25 48 ASP B C 1
ATOM 1549 O O . ASP B 1 48 ? -1.49 -6.574 -23.828 1 49.25 48 ASP B O 1
ATOM 1553 N N . VAL B 1 49 ? -2.008 -8.398 -23.703 1 45.53 49 VAL B N 1
ATOM 1554 C CA . VAL B 1 49 ? -1.683 -8.438 -25.125 1 45.53 49 VAL B CA 1
ATOM 1555 C C . VAL B 1 49 ? -2.881 -7.957 -25.938 1 45.53 49 VAL B C 1
ATOM 1557 O O . VAL B 1 49 ? -3.998 -8.445 -25.75 1 45.53 49 VAL B O 1
ATOM 1560 N N . PRO B 1 50 ? -2.734 -6.68 -26.484 1 46.78 50 PRO B N 1
ATOM 1561 C CA . PRO B 1 50 ? -3.84 -6.164 -27.297 1 46.78 50 PRO B CA 1
ATOM 1562 C C . PRO B 1 50 ? -4.645 -7.273 -27.969 1 46.78 50 PRO B C 1
ATOM 1564 O O . PRO B 1 50 ? -5.879 -7.215 -28 1 46.78 50 PRO B O 1
ATOM 1567 N N . LEU B 1 51 ? -3.916 -7.949 -28.734 1 46.88 51 LEU B N 1
ATOM 1568 C CA . LEU B 1 51 ? -4.629 -8.828 -29.656 1 46.88 51 LEU B CA 1
ATOM 1569 C C . LEU B 1 51 ? -5.332 -9.953 -28.906 1 46.88 51 LEU B C 1
ATOM 1571 O O . LEU B 1 51 ? -6.18 -10.648 -29.469 1 46.88 51 LEU B O 1
ATOM 1575 N N . LEU B 1 52 ? -4.824 -10.18 -27.703 1 46.72 52 LEU B N 1
ATOM 1576 C CA . LEU B 1 52 ? -5.395 -11.375 -27.094 1 46.72 52 LEU B CA 1
ATOM 1577 C C . LEU B 1 52 ? -6.09 -11.031 -25.781 1 46.72 52 LEU B C 1
ATOM 1579 O O . LEU B 1 52 ? -6.41 -11.93 -24.984 1 46.72 52 LEU B O 1
ATOM 1583 N N . SER B 1 53 ? -6.129 -9.828 -25.422 1 48.31 53 SER B N 1
ATOM 1584 C CA . SER B 1 53 ? -6.738 -9.375 -24.172 1 48.31 53 SER B CA 1
ATOM 1585 C C . SER B 1 53 ? -8.133 -9.969 -24 1 48.31 53 SER B C 1
ATOM 1587 O O . SER B 1 53 ? -8.602 -10.133 -22.859 1 48.31 53 SER B O 1
ATOM 1589 N N . TRP B 1 54 ? -8.789 -9.992 -25.094 1 44.91 54 TRP B N 1
ATOM 1590 C CA . TRP B 1 54 ? -10.133 -10.547 -25.031 1 44.91 54 TRP B CA 1
ATOM 1591 C C . TRP B 1 54 ? -10.102 -12.016 -24.625 1 44.91 54 TRP B C 1
ATOM 1593 O O . TRP B 1 54 ? -11.133 -12.602 -24.297 1 44.91 54 TRP B O 1
ATOM 1603 N N . LEU B 1 55 ? -9.023 -12.695 -24.891 1 44.34 55 LEU B N 1
ATOM 1604 C CA . LEU B 1 55 ? -9.039 -14.141 -24.734 1 44.34 55 LEU B CA 1
ATOM 1605 C C . LEU B 1 55 ? -8.766 -14.539 -23.297 1 44.34 55 LEU B C 1
ATOM 1607 O O . LEU B 1 55 ? -9.062 -15.664 -22.875 1 44.34 55 LEU B O 1
ATOM 1611 N N . ASP B 1 56 ? -7.957 -13.828 -22.547 1 45.25 56 ASP B N 1
ATOM 1612 C CA . ASP B 1 56 ? -7.727 -14.352 -21.203 1 45.25 56 ASP B CA 1
ATOM 1613 C C . ASP B 1 56 ? -8.289 -13.406 -20.141 1 45.25 56 ASP B C 1
ATOM 1615 O O . ASP B 1 56 ? -7.695 -12.367 -19.844 1 45.25 56 ASP B O 1
ATOM 1619 N N . PRO B 1 57 ? -9.617 -13.406 -19.984 1 50.72 57 PRO B N 1
ATOM 1620 C CA . PRO B 1 57 ? -10.234 -12.68 -18.875 1 50.72 57 PRO B CA 1
ATOM 1621 C C . PRO B 1 57 ? -9.453 -12.82 -17.578 1 50.72 57 PRO B C 1
ATOM 1623 O O . PRO B 1 57 ? -8.727 -13.805 -17.391 1 50.72 57 PRO B O 1
ATOM 1626 N N . HIS B 1 58 ? -9.219 -11.641 -16.891 1 59.56 58 HIS B N 1
ATOM 1627 C CA . HIS B 1 58 ? -8.656 -11.805 -15.555 1 59.56 58 HIS B CA 1
ATOM 1628 C C . HIS B 1 58 ? -9.234 -13.039 -14.859 1 59.56 58 HIS B C 1
ATOM 1630 O O . HIS B 1 58 ? -10.453 -13.25 -14.883 1 59.56 58 HIS B O 1
ATOM 1636 N N . ASP B 1 59 ? -8.234 -14.094 -14.648 1 81 59 ASP B N 1
ATOM 1637 C CA . ASP B 1 59 ? -8.695 -15.289 -13.953 1 81 59 ASP B CA 1
ATOM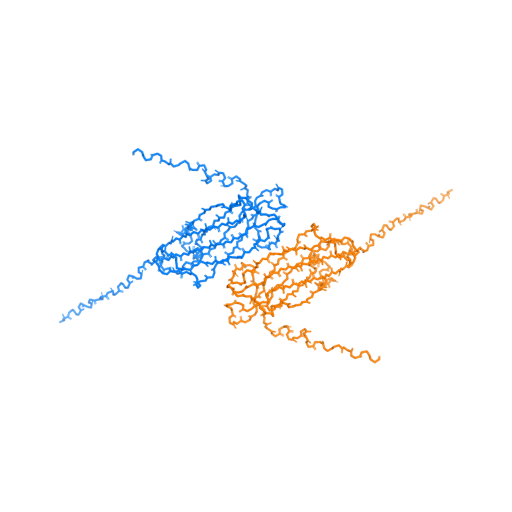 1638 C C . ASP B 1 59 ? -8.641 -15.109 -12.438 1 81 59 ASP B C 1
ATOM 1640 O O . ASP B 1 59 ? -7.605 -14.719 -11.891 1 81 59 ASP B O 1
ATOM 1644 N N . VAL B 1 60 ? -9.844 -15.055 -11.852 1 88.19 60 VAL B N 1
ATOM 1645 C CA . VAL B 1 60 ? -9.898 -15.125 -10.398 1 88.19 60 VAL B CA 1
ATOM 1646 C C . VAL B 1 60 ? -9.273 -16.438 -9.922 1 88.19 60 VAL B C 1
ATOM 1648 O O . VAL B 1 60 ? -9.703 -17.516 -10.32 1 88.19 60 VAL B O 1
ATOM 1651 N N . LEU B 1 61 ? -8.195 -16.25 -9.172 1 94.38 61 LEU B N 1
ATOM 1652 C CA . LEU B 1 61 ? -7.52 -17.422 -8.625 1 94.38 61 LEU B CA 1
ATOM 1653 C C . LEU B 1 61 ? -8.188 -17.875 -7.328 1 94.38 61 LEU B C 1
ATOM 1655 O O . LEU B 1 61 ? -8.281 -19.078 -7.062 1 94.38 61 LEU B O 1
ATOM 1659 N N . ASP B 1 62 ? -8.5 -17 -6.523 1 95.56 62 ASP B N 1
ATOM 1660 C CA . ASP B 1 62 ? -9.156 -17.219 -5.238 1 95.56 62 ASP B CA 1
ATOM 1661 C C . ASP B 1 62 ? -9.789 -15.938 -4.715 1 95.56 62 ASP B C 1
ATOM 1663 O O . ASP B 1 62 ? -9.438 -14.844 -5.16 1 95.56 62 ASP B O 1
ATOM 1667 N N . GLN B 1 63 ? -10.758 -16.062 -3.854 1 96.44 63 GLN B N 1
ATOM 1668 C CA . GLN B 1 63 ? -11.383 -14.914 -3.217 1 96.44 63 GLN B CA 1
ATOM 1669 C C . GLN B 1 63 ? -11.938 -15.273 -1.843 1 96.44 63 GLN B C 1
ATOM 1671 O O . GLN B 1 63 ? -12.203 -16.453 -1.562 1 96.44 63 GLN B O 1
ATOM 1676 N N . GLY B 1 64 ? -12.023 -14.297 -1.004 1 96.69 64 GLY B N 1
ATOM 1677 C CA . GLY B 1 64 ? -12.531 -14.484 0.345 1 96.69 64 GLY B CA 1
ATOM 1678 C C . GLY B 1 64 ? -12.711 -13.188 1.104 1 96.69 64 GLY B C 1
ATOM 1679 O O . GLY B 1 64 ? -12.961 -12.141 0.502 1 96.69 64 GLY B O 1
ATOM 1680 N N . TYR B 1 65 ? -12.789 -13.367 2.441 1 97.38 65 TYR B N 1
ATOM 1681 C CA . TYR B 1 65 ? -12.992 -12.227 3.338 1 97.38 65 TYR B CA 1
ATOM 1682 C C . TYR B 1 65 ? -12.039 -12.297 4.523 1 97.38 65 TYR B C 1
ATOM 1684 O O . TYR B 1 65 ? -11.648 -13.391 4.953 1 97.38 65 TYR B O 1
ATOM 1692 N N . SER B 1 66 ? -11.586 -11.109 4.914 1 98.56 66 SER B N 1
ATOM 1693 C CA . SER B 1 66 ? -10.836 -11.086 6.168 1 98.56 66 SER B CA 1
ATOM 1694 C C . SER B 1 66 ? -11.711 -11.523 7.34 1 98.56 66 SER B C 1
ATOM 1696 O O . SER B 1 66 ? -12.938 -11.359 7.301 1 98.56 66 SER B O 1
ATOM 1698 N N . ASP B 1 67 ? -11.094 -12.07 8.375 1 98.62 67 ASP B N 1
ATOM 1699 C CA . ASP B 1 67 ? -11.836 -12.547 9.539 1 98.62 67 ASP B CA 1
ATOM 1700 C C . ASP B 1 67 ? -11.906 -11.477 10.625 1 98.62 67 ASP B C 1
ATOM 1702 O O . ASP B 1 67 ? -11.602 -10.312 10.375 1 98.62 67 ASP B O 1
ATOM 1706 N N . SER B 1 68 ? -12.344 -11.852 11.875 1 98.5 68 SER B N 1
ATOM 1707 C CA . SER B 1 68 ? -12.602 -10.906 12.961 1 98.5 68 SER B CA 1
ATOM 1708 C C . SER B 1 68 ? -11.312 -10.25 13.438 1 98.5 68 SER B C 1
ATOM 1710 O O . SER B 1 68 ? -11.352 -9.203 14.086 1 98.5 68 SER B O 1
ATOM 1712 N N . ASN B 1 69 ? -10.18 -10.844 13.156 1 98.56 69 ASN B N 1
ATOM 1713 C CA . ASN B 1 69 ? -8.891 -10.258 13.5 1 98.56 69 ASN B CA 1
ATOM 1714 C C . ASN B 1 69 ? -8.32 -9.438 12.336 1 98.56 69 ASN B C 1
ATOM 1716 O O . ASN B 1 69 ? -7.246 -8.844 12.461 1 98.56 69 ASN B O 1
ATOM 1720 N N . GLY B 1 70 ? -8.992 -9.422 11.188 1 98.81 70 GLY B N 1
ATOM 1721 C CA . GLY B 1 70 ? -8.508 -8.758 9.992 1 98.81 70 GLY B CA 1
ATOM 1722 C C . GLY B 1 70 ? -7.617 -9.641 9.141 1 98.81 70 GLY B C 1
ATOM 1723 O O . GLY B 1 70 ? -7.055 -9.188 8.141 1 98.81 70 GLY B O 1
ATOM 1724 N N . ASP B 1 71 ? -7.477 -10.875 9.555 1 98.88 71 ASP B N 1
ATOM 1725 C CA . ASP B 1 71 ? -6.578 -11.781 8.852 1 98.88 71 ASP B CA 1
ATOM 1726 C C . ASP B 1 71 ? -7.246 -12.367 7.605 1 98.88 71 ASP B C 1
ATOM 1728 O O . ASP B 1 71 ? -8.461 -12.57 7.59 1 98.88 71 ASP B O 1
ATOM 1732 N N . PHE B 1 72 ? -6.551 -12.609 6.594 1 98.81 72 PHE B N 1
ATOM 1733 C CA . PHE B 1 72 ? -7.031 -13.344 5.43 1 98.81 72 PHE B CA 1
ATOM 1734 C C . PHE B 1 72 ? -5.93 -14.227 4.852 1 98.81 72 PHE B C 1
ATOM 1736 O O . PHE B 1 72 ? -4.746 -14.008 5.125 1 98.81 72 PHE B O 1
ATOM 1743 N N . ARG B 1 73 ? -6.297 -15.18 4.074 1 98.88 73 ARG B N 1
ATOM 1744 C CA . ARG B 1 73 ? -5.41 -16.047 3.309 1 98.88 73 ARG B CA 1
ATOM 1745 C C . ARG B 1 73 ? -6.074 -16.5 2.01 1 98.88 73 ARG B C 1
ATOM 1747 O O . ARG B 1 73 ? -7.23 -16.922 2.012 1 98.88 73 ARG B O 1
ATOM 1754 N N . LEU B 1 74 ? -5.43 -16.344 0.916 1 98.69 74 LEU B N 1
ATOM 1755 C CA . LEU B 1 74 ? -5.887 -16.812 -0.388 1 98.69 74 LEU B CA 1
ATOM 1756 C C . LEU B 1 74 ? -4.84 -17.719 -1.039 1 98.69 74 LEU B C 1
ATOM 1758 O O . LEU B 1 74 ? -3.637 -17.469 -0.897 1 98.69 74 LEU B O 1
ATOM 1762 N N . VAL B 1 75 ? -5.27 -18.719 -1.634 1 98.44 75 VAL B N 1
ATOM 1763 C CA . VAL B 1 75 ? -4.434 -19.672 -2.361 1 98.44 75 VAL B CA 1
ATOM 1764 C C . VAL B 1 75 ? -5.055 -19.969 -3.723 1 98.44 75 VAL B C 1
ATOM 1766 O O . VAL B 1 75 ? -6.25 -20.266 -3.816 1 98.44 75 VAL B O 1
ATOM 1769 N N . GLY B 1 76 ? -4.215 -19.828 -4.75 1 96.69 76 GLY B N 1
ATOM 1770 C CA . GLY B 1 76 ? -4.762 -20.109 -6.07 1 96.69 76 GLY B CA 1
ATOM 1771 C C . GLY B 1 76 ? -3.729 -20.625 -7.051 1 96.69 76 GLY B C 1
ATOM 1772 O O . GLY B 1 76 ? -2.525 -20.484 -6.824 1 96.69 76 GLY B O 1
ATOM 1773 N N . SER B 1 77 ? -4.207 -21.281 -8.102 1 94.31 77 SER B N 1
ATOM 1774 C CA . SER B 1 77 ? -3.357 -21.812 -9.172 1 94.31 77 SER B CA 1
ATOM 1775 C C . SER B 1 77 ? -3.979 -21.562 -10.539 1 94.31 77 SER B C 1
ATOM 1777 O O . SER B 1 77 ? -5.176 -21.281 -10.648 1 94.31 77 SER B O 1
ATOM 1779 N N . THR B 1 78 ? -3.189 -21.5 -11.492 1 90.69 78 THR B N 1
ATOM 1780 C CA . THR B 1 78 ? -3.637 -21.359 -12.875 1 90.69 78 THR B CA 1
ATOM 1781 C C . THR B 1 78 ? -2.693 -22.094 -13.828 1 90.69 78 THR B C 1
ATOM 1783 O O . THR B 1 78 ? -1.541 -22.359 -13.477 1 90.69 78 THR B O 1
ATOM 1786 N N . GLU B 1 79 ? -3.211 -22.469 -14.953 1 87.44 79 GLU B N 1
ATOM 1787 C CA . GLU B 1 79 ? -2.422 -23.016 -16.047 1 87.44 79 GLU B CA 1
ATOM 1788 C C . GLU B 1 79 ? -2.174 -21.969 -17.141 1 87.44 79 GLU B C 1
ATOM 1790 O O . GLU B 1 79 ? -3.119 -21.453 -17.734 1 87.44 79 GLU B O 1
ATOM 1795 N N . GLU B 1 80 ? -0.963 -21.594 -17.234 1 81.62 80 GLU B N 1
ATOM 1796 C CA . GLU B 1 80 ? -0.658 -20.547 -18.203 1 81.62 80 GLU B CA 1
ATOM 1797 C C . GLU B 1 80 ? 0.602 -20.891 -19 1 81.62 80 GLU B C 1
ATOM 1799 O O . GLU B 1 80 ? 1.441 -21.672 -18.547 1 81.62 80 GLU B O 1
ATOM 1804 N N . LEU B 1 81 ? 0.74 -20.328 -20.297 1 80.38 81 LEU B N 1
ATOM 1805 C CA . LEU B 1 81 ? 1.93 -20.484 -21.125 1 80.38 81 LEU B CA 1
ATOM 1806 C C . LEU B 1 81 ? 3.055 -19.578 -20.625 1 80.38 81 LEU B C 1
ATOM 1808 O O . LEU B 1 81 ? 4.234 -19.922 -20.75 1 80.38 81 LEU B O 1
ATOM 1812 N N . THR B 1 82 ? 2.588 -18.453 -20.141 1 82.5 82 THR B N 1
ATOM 1813 C CA . THR B 1 82 ? 3.537 -17.469 -19.609 1 82.5 82 THR B CA 1
ATOM 1814 C C . THR B 1 82 ? 3.477 -17.422 -18.094 1 82.5 82 THR B C 1
ATOM 1816 O O . THR B 1 82 ? 2.725 -18.172 -17.469 1 82.5 82 THR B O 1
ATOM 1819 N N . ALA B 1 83 ? 4.367 -16.688 -17.578 1 86.5 83 ALA B N 1
ATOM 1820 C CA . ALA B 1 83 ? 4.352 -16.516 -16.125 1 86.5 83 ALA B CA 1
ATOM 1821 C C . ALA B 1 83 ? 3.092 -15.797 -15.664 1 86.5 83 ALA B C 1
ATOM 1823 O O . ALA B 1 83 ? 2.627 -14.867 -16.328 1 86.5 83 ALA B O 1
ATOM 1824 N N . MET B 1 84 ? 2.541 -16.266 -14.547 1 90.62 84 MET B N 1
ATOM 1825 C CA . MET B 1 84 ? 1.398 -15.555 -13.984 1 90.62 84 MET B CA 1
ATOM 1826 C C . MET B 1 84 ? 1.815 -14.18 -13.461 1 90.62 84 MET B C 1
ATOM 1828 O O . MET B 1 84 ? 2.98 -13.969 -13.125 1 90.62 84 MET B O 1
ATOM 1832 N N . GLU B 1 85 ? 0.948 -13.227 -13.469 1 92.44 85 GLU B N 1
ATOM 1833 C CA . GLU B 1 85 ? 1.081 -11.898 -12.867 1 92.44 85 GLU B CA 1
ATOM 1834 C C . GLU B 1 85 ? 0.053 -11.688 -11.766 1 92.44 85 GLU B C 1
ATOM 1836 O O . GLU B 1 85 ? -0.966 -11.023 -11.969 1 92.44 85 GLU B O 1
ATOM 1841 N N . PRO B 1 86 ? 0.387 -12.242 -10.555 1 95.69 86 PRO B N 1
ATOM 1842 C CA . PRO B 1 86 ? -0.615 -12.234 -9.492 1 95.69 86 PRO B CA 1
ATOM 1843 C C . PRO B 1 86 ? -0.819 -10.844 -8.891 1 95.69 86 PRO B C 1
ATOM 1845 O O . PRO B 1 86 ? 0.153 -10.117 -8.656 1 95.69 86 PRO B O 1
ATOM 1848 N N . VAL B 1 87 ? -2.033 -10.508 -8.688 1 96.25 87 VAL B N 1
ATOM 1849 C CA . VAL B 1 87 ? -2.445 -9.242 -8.094 1 96.25 87 VAL B CA 1
ATOM 1850 C C . VAL B 1 87 ? -3.479 -9.5 -6.996 1 96.25 87 VAL B C 1
ATOM 1852 O O . VAL B 1 87 ? -4.395 -10.305 -7.176 1 96.25 87 VAL B O 1
ATOM 1855 N N . LEU B 1 88 ? -3.262 -8.891 -5.887 1 96.88 88 LEU B N 1
ATOM 1856 C CA . LEU B 1 88 ? -4.25 -8.883 -4.812 1 96.88 88 LEU B CA 1
ATOM 1857 C C . LEU B 1 88 ? -5.109 -7.625 -4.871 1 96.88 88 LEU B C 1
ATOM 1859 O O . LEU B 1 88 ? -4.586 -6.508 -4.902 1 96.88 88 LEU B O 1
ATOM 1863 N N . GLU B 1 89 ? -6.375 -7.832 -4.875 1 94.19 89 GLU B N 1
ATOM 1864 C CA . GLU B 1 89 ? -7.328 -6.73 -4.785 1 94.19 89 GLU B CA 1
ATOM 1865 C C . GLU B 1 89 ? -8.055 -6.734 -3.441 1 94.19 89 GLU B C 1
ATOM 1867 O O . GLU B 1 89 ? -8.484 -7.789 -2.967 1 94.19 89 GLU B O 1
ATOM 1872 N N . ILE B 1 90 ? -8.148 -5.598 -2.891 1 95.31 90 ILE B N 1
ATOM 1873 C CA . ILE B 1 90 ? -8.844 -5.422 -1.622 1 95.31 90 ILE B CA 1
ATOM 1874 C C . ILE B 1 90 ? -9.969 -4.402 -1.79 1 95.31 90 ILE B C 1
ATOM 1876 O O . ILE B 1 90 ? -9.734 -3.275 -2.236 1 95.31 90 ILE B O 1
ATOM 1880 N N . TYR B 1 91 ? -11.172 -4.797 -1.477 1 93 91 TYR B N 1
ATOM 1881 C CA . TYR B 1 91 ? -12.359 -3.953 -1.55 1 93 91 TYR B CA 1
ATOM 1882 C C . TYR B 1 91 ? -12.867 -3.602 -0.155 1 93 91 TYR B C 1
ATOM 1884 O O . TYR B 1 91 ? -13.219 -4.488 0.625 1 93 91 TYR B O 1
ATOM 1892 N N . HIS B 1 92 ? -12.93 -2.355 0.14 1 93.38 92 HIS B N 1
ATOM 1893 C CA . HIS B 1 92 ? -13.273 -2.006 1.515 1 93.38 92 HIS B CA 1
ATOM 1894 C C . HIS B 1 92 ? -14 -0.667 1.58 1 93.38 92 HIS B C 1
ATOM 1896 O O . HIS B 1 92 ? -14.023 0.079 0.599 1 93.38 92 HIS B O 1
ATOM 1902 N N . LYS B 1 93 ? -14.594 -0.353 2.715 1 92 93 LYS B N 1
ATOM 1903 C CA . LYS B 1 93 ? -15.359 0.873 2.926 1 92 93 LYS B CA 1
ATOM 1904 C C . LYS B 1 93 ? -14.734 1.728 4.027 1 92 93 LYS B C 1
ATOM 1906 O O . LYS B 1 93 ? -15.414 2.566 4.625 1 92 93 LYS B O 1
ATOM 1911 N N . CYS B 1 94 ? -13.508 1.471 4.379 1 93.5 94 CYS B N 1
ATOM 1912 C CA . CYS B 1 94 ? -12.844 2.225 5.438 1 93.5 94 CYS B CA 1
ATOM 1913 C C . CYS B 1 94 ? -12.859 3.719 5.137 1 93.5 94 CYS B C 1
ATOM 1915 O O . CYS B 1 94 ? -12.336 4.156 4.113 1 93.5 94 CYS B O 1
ATOM 1917 N N . ASN B 1 95 ? -13.359 4.551 6.039 1 85.81 95 ASN B N 1
ATOM 1918 C CA . ASN B 1 95 ? -13.484 6.004 5.973 1 85.81 95 ASN B CA 1
ATOM 1919 C C . ASN B 1 95 ? -14.25 6.449 4.734 1 85.81 95 ASN B C 1
ATOM 1921 O O . ASN B 1 95 ? -14.078 7.574 4.262 1 85.81 95 ASN B O 1
ATOM 1925 N N . ASP B 1 96 ? -14.75 5.562 3.973 1 72.44 96 ASP B N 1
ATOM 1926 C CA . ASP B 1 96 ? -15.492 5.941 2.77 1 72.44 96 ASP B CA 1
ATOM 1927 C C . ASP B 1 96 ? -16.953 5.52 2.865 1 72.44 96 ASP B C 1
ATOM 1929 O O . ASP B 1 96 ? -17.25 4.391 3.254 1 72.44 96 ASP B O 1
ATOM 1933 N N . GLY B 1 97 ? -17.797 6.586 2.93 1 66.88 97 GLY B N 1
ATOM 1934 C CA . GLY B 1 97 ? -19.234 6.352 3.053 1 66.88 97 GLY B CA 1
ATOM 1935 C C . GLY B 1 97 ? -19.859 5.859 1.767 1 66.88 97 GLY B C 1
ATOM 1936 O O . GLY B 1 97 ? -20.844 5.117 1.799 1 66.88 97 GLY B O 1
ATOM 1937 N N . ASP B 1 98 ? -19.359 6.305 0.618 1 68.69 98 ASP B N 1
ATOM 1938 C CA . ASP B 1 98 ? -20.047 5.973 -0.621 1 68.69 98 ASP B CA 1
ATOM 1939 C C . ASP B 1 98 ? -19.219 5.035 -1.488 1 68.69 98 ASP B C 1
ATOM 1941 O O . ASP B 1 98 ? -18.062 5.348 -1.813 1 68.69 98 ASP B O 1
ATOM 1945 N N . GLY B 1 99 ? -19.562 3.777 -1.604 1 77.88 99 GLY B N 1
ATOM 1946 C CA . GLY B 1 99 ? -18.953 2.805 -2.494 1 77.88 99 GLY B CA 1
ATOM 1947 C C . GLY B 1 99 ? -17.797 2.059 -1.857 1 77.88 99 GLY B C 1
ATOM 1948 O O . GLY B 1 99 ? -17.484 2.275 -0.686 1 77.88 99 GLY B O 1
ATOM 1949 N N . LEU B 1 100 ? -17.234 1.183 -2.566 1 88.06 100 LEU B N 1
ATOM 1950 C CA . LEU B 1 100 ? -16.109 0.372 -2.115 1 88.06 100 LEU B CA 1
ATOM 1951 C C . LEU B 1 100 ? -14.789 0.888 -2.699 1 88.06 100 LEU B C 1
ATOM 1953 O O . LEU B 1 100 ? -14.672 1.049 -3.914 1 88.06 100 LEU B O 1
ATOM 1957 N N . ARG B 1 101 ? -13.922 1.32 -1.804 1 92.62 101 ARG B N 1
ATOM 1958 C CA . ARG B 1 101 ? -12.547 1.564 -2.242 1 92.62 101 ARG B CA 1
ATOM 1959 C C . ARG B 1 101 ? -11.875 0.27 -2.693 1 92.62 101 ARG B C 1
ATOM 1961 O O . ARG B 1 101 ? -12.055 -0.778 -2.068 1 92.62 101 ARG B O 1
ATOM 1968 N N . LYS B 1 102 ? -11.164 0.334 -3.805 1 91.88 102 LYS B N 1
ATOM 1969 C CA . LYS B 1 102 ? -10.414 -0.807 -4.324 1 91.88 102 LYS B CA 1
ATOM 1970 C C . LYS B 1 102 ? -8.922 -0.506 -4.375 1 91.88 102 LYS B C 1
ATOM 1972 O O . LYS B 1 102 ? -8.492 0.437 -5.043 1 91.88 102 LYS B O 1
ATOM 1977 N N . VAL B 1 103 ? -8.18 -1.308 -3.635 1 93.56 103 VAL B N 1
ATOM 1978 C CA . VAL B 1 103 ? -6.727 -1.205 -3.65 1 93.56 103 VAL B CA 1
ATOM 1979 C C . VAL B 1 103 ? -6.129 -2.467 -4.266 1 93.56 103 VAL B C 1
ATOM 1981 O O . VAL B 1 103 ? -6.641 -3.57 -4.059 1 93.56 103 VAL B O 1
ATOM 1984 N N . ARG B 1 104 ? -4.973 -2.246 -4.973 1 94.06 104 ARG B N 1
ATOM 1985 C CA . ARG B 1 104 ? -4.344 -3.365 -5.664 1 94.06 104 ARG B CA 1
ATOM 1986 C C . ARG B 1 104 ? -2.863 -3.461 -5.312 1 94.06 104 ARG B C 1
ATOM 1988 O O . ARG B 1 104 ? -2.164 -2.447 -5.258 1 94.06 104 ARG B O 1
ATOM 1995 N N . PHE B 1 105 ? -2.443 -4.648 -5.062 1 95.94 105 PHE B N 1
ATOM 1996 C CA . PHE B 1 105 ? -1.036 -4.957 -4.832 1 95.94 105 PHE B CA 1
ATOM 1997 C C . PHE B 1 105 ? -0.548 -6.027 -5.801 1 95.94 105 PHE B C 1
ATOM 1999 O O . PHE B 1 105 ? -1.097 -7.129 -5.848 1 95.94 105 PHE B O 1
ATOM 2006 N N . GLY B 1 106 ? 0.459 -5.668 -6.598 1 95.5 106 GLY B N 1
ATOM 2007 C CA . GLY B 1 106 ? 1.165 -6.738 -7.285 1 95.5 106 GLY B CA 1
ATOM 2008 C C . GLY B 1 106 ? 1.989 -7.605 -6.355 1 95.5 106 GLY B C 1
ATOM 2009 O O . GLY B 1 106 ? 2.635 -7.098 -5.434 1 95.5 106 GLY B O 1
ATOM 2010 N N . LEU B 1 107 ? 1.891 -8.891 -6.543 1 97.19 107 LEU B N 1
ATOM 2011 C CA . LEU B 1 107 ? 2.66 -9.812 -5.711 1 97.19 107 LEU B CA 1
ATOM 2012 C C . LEU B 1 107 ? 3.965 -10.203 -6.395 1 97.19 107 LEU B C 1
ATOM 2014 O O . LEU B 1 107 ? 3.996 -10.398 -7.613 1 97.19 107 LEU B O 1
ATOM 2018 N N . PRO B 1 108 ? 5.012 -10.336 -5.633 1 95.62 108 PRO B N 1
ATOM 2019 C CA . PRO B 1 108 ? 6.332 -10.578 -6.223 1 95.62 108 PRO B CA 1
ATOM 2020 C C . PRO B 1 108 ? 6.434 -11.938 -6.906 1 95.62 108 PRO B C 1
ATOM 2022 O O . PRO B 1 108 ? 5.922 -12.93 -6.387 1 95.62 108 PRO B O 1
ATOM 2025 N N . ASP B 1 109 ? 7.227 -12.039 -7.922 1 93.38 109 ASP B N 1
ATOM 2026 C CA . ASP B 1 109 ? 7.363 -13.234 -8.75 1 93.38 109 ASP B CA 1
ATOM 2027 C C . ASP B 1 109 ? 8.031 -14.367 -7.977 1 93.38 109 ASP B C 1
ATOM 2029 O O . ASP B 1 109 ? 7.77 -15.539 -8.242 1 93.38 109 ASP B O 1
ATOM 2033 N N . GLN B 1 110 ? 8.82 -13.992 -7.109 1 94.88 110 GLN B N 1
ATOM 2034 C CA . GLN B 1 110 ? 9.625 -15.008 -6.43 1 94.88 110 GLN B CA 1
ATOM 2035 C C . GLN B 1 110 ? 8.742 -15.93 -5.594 1 94.88 110 GLN B C 1
ATOM 2037 O O . GLN B 1 110 ? 9.203 -16.984 -5.133 1 94.88 110 GLN B O 1
ATOM 2042 N N . TYR B 1 111 ? 7.523 -15.641 -5.43 1 96.94 111 TYR B N 1
ATOM 2043 C CA . TYR B 1 111 ? 6.617 -16.469 -4.637 1 96.94 111 TYR B CA 1
ATOM 2044 C C . TYR B 1 111 ? 5.781 -17.375 -5.527 1 96.94 111 TYR B C 1
ATOM 2046 O O . TYR B 1 111 ? 5 -18.188 -5.035 1 96.94 111 TYR B O 1
ATOM 2054 N N . ILE B 1 112 ? 5.879 -17.188 -6.777 1 96.5 112 ILE B N 1
ATOM 2055 C CA . ILE B 1 112 ? 5.188 -18.062 -7.711 1 96.5 112 ILE B CA 1
ATOM 2056 C C . ILE B 1 112 ? 5.84 -19.453 -7.699 1 96.5 112 ILE B C 1
ATOM 2058 O O . ILE B 1 112 ? 7.066 -19.562 -7.797 1 96.5 112 ILE B O 1
ATOM 2062 N N . THR B 1 113 ? 5.047 -20.469 -7.527 1 96.94 113 THR B N 1
ATOM 2063 C CA . THR B 1 113 ? 5.52 -21.859 -7.492 1 96.94 113 THR B CA 1
ATOM 2064 C C . THR B 1 113 ? 5.125 -22.594 -8.766 1 96.94 113 THR B C 1
ATOM 2066 O O . THR B 1 113 ? 3.996 -22.453 -9.242 1 96.94 113 THR B O 1
ATOM 2069 N N . ALA B 1 114 ? 6.047 -23.297 -9.312 1 95.19 114 ALA B N 1
ATOM 2070 C CA . ALA B 1 114 ? 5.695 -24.219 -10.383 1 95.19 114 ALA B CA 1
ATOM 2071 C C . ALA B 1 114 ? 4.887 -25.391 -9.852 1 95.19 114 ALA B C 1
ATOM 2073 O O . ALA B 1 114 ? 5.324 -26.094 -8.938 1 95.19 114 ALA B O 1
ATOM 2074 N N . GLY B 1 115 ? 3.73 -25.516 -10.328 1 95.69 115 GLY B N 1
ATOM 2075 C CA . GLY B 1 115 ? 2.836 -26.562 -9.844 1 95.69 115 GLY B CA 1
ATOM 2076 C C . GLY B 1 115 ? 1.536 -26.016 -9.281 1 95.69 115 GLY B C 1
ATOM 2077 O O . GLY B 1 115 ? 1.318 -24.812 -9.273 1 95.69 115 GLY B O 1
ATOM 2078 N N . LYS B 1 116 ? 0.672 -26.844 -8.805 1 95.31 116 LYS B N 1
ATOM 2079 C CA . LYS B 1 116 ? -0.688 -26.484 -8.422 1 95.31 116 LYS B CA 1
ATOM 2080 C C . LYS B 1 116 ? -0.75 -26.062 -6.957 1 95.31 116 LYS B C 1
ATOM 2082 O O . LYS B 1 116 ? -1.745 -25.484 -6.516 1 95.31 116 LYS B O 1
ATOM 2087 N N . VAL B 1 117 ? 0.326 -26.438 -6.195 1 96.94 117 VAL B N 1
ATOM 2088 C CA . VAL B 1 117 ? 0.313 -26.156 -4.762 1 96.94 117 VAL B CA 1
ATOM 2089 C C . VAL B 1 117 ? 1.439 -25.172 -4.418 1 96.94 117 VAL B C 1
ATOM 2091 O O . VAL B 1 117 ? 2.617 -25.5 -4.594 1 96.94 117 VAL B O 1
ATOM 2094 N N . PRO B 1 118 ? 1.064 -24.016 -3.934 1 98 118 PRO B N 1
ATOM 2095 C CA . PRO B 1 118 ? 2.115 -23.062 -3.59 1 98 118 PRO B CA 1
ATOM 2096 C C . PRO B 1 118 ? 3.055 -23.578 -2.502 1 98 118 PRO B C 1
ATOM 2098 O O . PRO B 1 118 ? 2.605 -24.203 -1.544 1 98 118 PRO B O 1
ATOM 2101 N N . GLU B 1 119 ? 4.328 -23.281 -2.654 1 97.69 119 GLU B N 1
ATOM 2102 C CA . GLU B 1 119 ? 5.34 -23.672 -1.678 1 97.69 119 GLU B CA 1
ATOM 2103 C C . GLU B 1 119 ? 5.648 -22.531 -0.709 1 97.69 119 GLU B C 1
ATOM 2105 O O . GLU B 1 119 ? 6.184 -22.766 0.377 1 97.69 119 GLU B O 1
ATOM 2110 N N . LYS B 1 120 ? 5.477 -21.266 -1.146 1 96.88 120 LYS B N 1
ATOM 2111 C CA . LYS B 1 120 ? 5.703 -20.078 -0.329 1 96.88 120 LYS B CA 1
ATOM 2112 C C . LYS B 1 120 ? 4.465 -19.188 -0.298 1 96.88 120 LYS B C 1
ATOM 2114 O O . LYS B 1 120 ? 3.639 -19.219 -1.215 1 96.88 120 LYS B O 1
ATOM 2119 N N . THR B 1 121 ? 4.348 -18.5 0.803 1 98.44 121 THR B N 1
ATOM 2120 C CA . THR B 1 121 ? 3.238 -17.578 0.964 1 98.44 121 THR B CA 1
ATOM 2121 C C . THR B 1 121 ? 3.754 -16.141 1.099 1 98.44 121 THR B C 1
ATOM 2123 O O . THR B 1 121 ? 4.648 -15.867 1.902 1 98.44 121 THR B O 1
ATOM 2126 N N . VAL B 1 122 ? 3.332 -15.297 0.225 1 98.19 122 VAL B N 1
ATOM 2127 C CA . VAL B 1 122 ? 3.635 -13.883 0.409 1 98.19 122 VAL B CA 1
ATOM 2128 C C . VAL B 1 122 ? 2.832 -13.328 1.584 1 98.19 122 VAL B C 1
ATOM 2130 O O . VAL B 1 122 ? 1.611 -13.492 1.643 1 98.19 122 VAL B O 1
ATOM 2133 N N . ASP B 1 123 ? 3.477 -12.703 2.523 1 98.62 123 ASP B N 1
ATOM 2134 C CA . ASP B 1 123 ? 2.824 -11.945 3.584 1 98.62 123 ASP B CA 1
ATOM 2135 C C . ASP B 1 123 ? 2.873 -10.4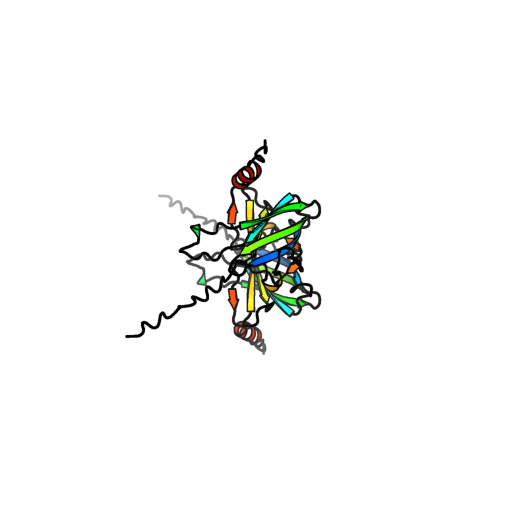45 3.293 1 98.62 123 ASP B C 1
ATOM 2137 O O . ASP B 1 123 ? 3.949 -9.844 3.287 1 98.62 123 ASP B O 1
ATOM 2141 N N . ILE B 1 124 ? 1.663 -9.859 3.086 1 98.44 124 ILE B N 1
ATOM 2142 C CA . ILE B 1 124 ? 1.656 -8.453 2.695 1 98.44 124 ILE B CA 1
ATOM 2143 C C . ILE B 1 124 ? 1.803 -7.574 3.936 1 98.44 124 ILE B C 1
ATOM 2145 O O . ILE B 1 124 ? 1.966 -6.355 3.824 1 98.44 124 ILE B O 1
ATOM 2149 N N . GLY B 1 125 ? 1.821 -8.164 5.109 1 98.25 125 GLY B N 1
ATOM 2150 C CA . GLY B 1 125 ? 1.953 -7.418 6.352 1 98.25 125 GLY B CA 1
ATOM 2151 C C . GLY B 1 125 ? 0.62 -6.988 6.934 1 98.25 125 GLY B C 1
ATOM 2152 O O . GLY B 1 125 ? -0.366 -7.723 6.852 1 98.25 125 GLY B O 1
ATOM 2153 N N . LEU B 1 126 ? 0.682 -5.973 7.746 1 98.62 126 LEU B N 1
ATOM 2154 C CA . LEU B 1 126 ? -0.483 -5.297 8.305 1 98.62 126 LEU B CA 1
ATOM 2155 C C . LEU B 1 126 ? -0.802 -4.023 7.531 1 98.62 126 LEU B C 1
ATOM 2157 O O . LEU B 1 126 ? -0.051 -3.047 7.598 1 98.62 126 LEU B O 1
ATOM 2161 N N . VAL B 1 127 ? -1.864 -4.012 6.812 1 98.25 127 VAL B N 1
ATOM 2162 C CA . VAL B 1 127 ? -2.219 -2.906 5.93 1 98.25 127 VAL B CA 1
ATOM 2163 C C . VAL B 1 127 ? -3.316 -2.062 6.574 1 98.25 127 VAL B C 1
ATOM 2165 O O . VAL B 1 127 ? -4.406 -2.562 6.855 1 98.25 127 VAL B O 1
ATOM 2168 N N . ASN B 1 128 ? -3.02 -0.839 6.859 1 98.5 128 ASN B N 1
ATOM 2169 C CA . ASN B 1 128 ? -4.027 0.115 7.309 1 98.5 128 ASN B CA 1
ATOM 2170 C C . ASN B 1 128 ? -4.824 0.682 6.137 1 98.5 128 ASN B C 1
ATOM 2172 O O . ASN B 1 128 ? -4.301 1.478 5.352 1 98.5 128 ASN B O 1
ATOM 2176 N N . LEU B 1 129 ? -6.07 0.401 6.094 1 97.75 129 LEU B N 1
ATOM 2177 C CA . LEU B 1 129 ? -6.922 0.682 4.945 1 97.75 129 LEU B CA 1
ATOM 2178 C C . LEU B 1 129 ? -7.348 2.146 4.93 1 97.75 129 LEU B C 1
ATOM 2180 O O . LEU B 1 129 ? -8 2.598 3.984 1 97.75 129 LEU B O 1
ATOM 2184 N N . GLU B 1 130 ? -6.934 2.891 5.973 1 96.94 130 GLU B N 1
ATOM 2185 C CA . GLU B 1 130 ? -7.242 4.316 5.961 1 96.94 130 GLU B CA 1
ATOM 2186 C C . GLU B 1 130 ? -6.383 5.059 4.941 1 96.94 130 GLU B C 1
ATOM 2188 O O . GLU B 1 130 ? -6.707 6.184 4.551 1 96.94 130 GLU B O 1
ATOM 2193 N N . LEU B 1 131 ? -5.242 4.445 4.613 1 96.44 131 LEU B N 1
ATOM 2194 C CA . LEU B 1 131 ? -4.324 5.09 3.68 1 96.44 131 LEU B CA 1
ATOM 2195 C C . LEU B 1 131 ? -4.984 5.301 2.322 1 96.44 131 LEU B C 1
ATOM 2197 O O . LEU B 1 131 ? -5.883 4.547 1.939 1 96.44 131 LEU B O 1
ATOM 2201 N N . VAL B 1 132 ? -4.484 6.305 1.703 1 92.31 132 VAL B N 1
ATOM 2202 C CA . VAL B 1 132 ? -5.035 6.637 0.394 1 92.31 132 VAL B CA 1
ATOM 2203 C C . VAL B 1 132 ? -3.992 6.371 -0.688 1 92.31 132 VAL B C 1
ATOM 2205 O O . VAL B 1 132 ? -2.867 6.871 -0.611 1 92.31 132 VAL B O 1
ATOM 2208 N N . TYR B 1 133 ? -4.418 5.613 -1.598 1 90.19 133 TYR B N 1
ATOM 2209 C CA . TYR B 1 133 ? -3.535 5.258 -2.703 1 90.19 133 TYR B CA 1
ATOM 2210 C C . TYR B 1 133 ? -3.895 6.035 -3.961 1 90.19 133 TYR B C 1
ATOM 2212 O O . TYR B 1 133 ? -5.074 6.211 -4.277 1 90.19 133 TYR B O 1
ATOM 2220 N N . LYS B 1 134 ? -2.932 6.488 -4.652 1 83.44 134 LYS B N 1
ATOM 2221 C CA . LYS B 1 134 ? -3.152 7.316 -5.832 1 83.44 134 LYS B CA 1
ATOM 2222 C C . LYS B 1 134 ? -3.916 6.551 -6.91 1 83.44 134 LYS B C 1
ATOM 2224 O O . LYS B 1 134 ? -4.742 7.125 -7.621 1 83.44 134 LYS B O 1
ATOM 2229 N N . ASP B 1 135 ? -3.686 5.277 -7.02 1 83.62 135 ASP B N 1
ATOM 2230 C CA . ASP B 1 135 ? -4.301 4.484 -8.086 1 83.62 135 ASP B CA 1
ATOM 2231 C C . ASP B 1 135 ? -5.555 3.777 -7.582 1 83.62 135 ASP B C 1
ATOM 2233 O O . ASP B 1 135 ? -6.113 2.924 -8.281 1 83.62 135 ASP B O 1
ATOM 2237 N N . GLU B 1 136 ? -5.969 4.125 -6.398 1 85.12 136 GLU B N 1
ATOM 2238 C CA . GLU B 1 136 ? -7.184 3.494 -5.887 1 85.12 136 GLU B CA 1
ATOM 2239 C C . GLU B 1 136 ? -8.398 3.877 -6.727 1 85.12 136 GLU B C 1
ATOM 2241 O O . GLU B 1 136 ? -8.492 5.004 -7.215 1 85.12 136 GLU B O 1
ATOM 2246 N N . THR B 1 137 ? -9.242 2.889 -6.93 1 82.38 137 THR B N 1
ATOM 2247 C CA . THR B 1 137 ? -10.5 3.137 -7.625 1 82.38 137 THR B CA 1
ATOM 2248 C C . THR B 1 137 ? -11.688 2.873 -6.703 1 82.38 137 THR B C 1
ATOM 2250 O O . THR B 1 137 ? -11.516 2.371 -5.59 1 82.38 137 THR B O 1
ATOM 2253 N N . ARG B 1 138 ? -12.805 3.412 -7.129 1 78.56 138 ARG B N 1
ATOM 2254 C CA . ARG B 1 138 ? -14.039 3.182 -6.383 1 78.56 138 ARG B CA 1
ATOM 2255 C C . ARG B 1 138 ? -15.023 2.355 -7.199 1 78.56 138 ARG B C 1
ATOM 2257 O O . ARG B 1 138 ? -15.164 2.557 -8.406 1 78.56 138 ARG B O 1
ATOM 2264 N N . GLU B 1 139 ? -15.438 1.291 -6.578 1 74.38 139 GLU B N 1
ATOM 2265 C CA . GLU B 1 139 ? -16.406 0.418 -7.23 1 74.38 139 GLU B CA 1
ATOM 2266 C C . GLU B 1 139 ? -17.766 0.478 -6.535 1 74.38 139 GLU B C 1
ATOM 2268 O O . GLU B 1 139 ? -17.828 0.702 -5.324 1 74.38 139 GLU B O 1
ATOM 2273 N N . ASP B 1 140 ? -18.844 0.444 -7.445 1 67 140 ASP B N 1
ATOM 2274 C CA . ASP B 1 140 ? -20.188 0.384 -6.867 1 67 140 ASP B CA 1
ATOM 2275 C C . ASP B 1 140 ? -20.438 -0.976 -6.227 1 67 140 ASP B C 1
ATOM 2277 O O . ASP B 1 140 ? -19.984 -2.004 -6.727 1 67 140 ASP B O 1
ATOM 2281 N N . VAL B 1 141 ? -20.953 -1.006 -4.969 1 59.75 141 VAL B N 1
ATOM 2282 C CA . VAL B 1 141 ? -21.281 -2.174 -4.164 1 59.75 141 VAL B CA 1
ATOM 2283 C C . VAL B 1 141 ? -22.125 -3.146 -4.984 1 59.75 141 VAL B C 1
ATOM 2285 O O . VAL B 1 141 ? -22.062 -4.359 -4.785 1 59.75 141 VAL B O 1
ATOM 2288 N N . SER B 1 142 ? -22.844 -2.654 -5.859 1 54.88 142 SER B N 1
ATOM 2289 C CA . SER B 1 142 ? -23.766 -3.5 -6.617 1 54.88 142 SER B CA 1
ATOM 2290 C C . SER B 1 142 ? -23 -4.559 -7.41 1 54.88 142 SER B C 1
ATOM 2292 O O . SER B 1 142 ? -23.547 -5.629 -7.703 1 54.88 142 SER B O 1
ATOM 2294 N N . VAL B 1 143 ? -21.812 -4.258 -7.613 1 49.66 143 VAL B N 1
ATOM 2295 C CA . VAL B 1 143 ? -21.094 -5.199 -8.461 1 49.66 143 VAL B CA 1
ATOM 2296 C C . VAL B 1 143 ? -20.844 -6.496 -7.699 1 49.66 143 VAL B C 1
ATOM 2298 O O . VAL B 1 143 ? -20.844 -7.582 -8.289 1 49.66 143 VAL B O 1
ATOM 2301 N N . PHE B 1 144 ? -20.562 -6.434 -6.48 1 54.06 144 PHE B N 1
ATOM 2302 C CA . PHE B 1 144 ? -20.281 -7.664 -5.754 1 54.06 144 PHE B CA 1
ATOM 2303 C C . PHE B 1 144 ? -21.578 -8.43 -5.473 1 54.06 144 PHE B C 1
ATOM 2305 O O . PHE B 1 144 ? -21.562 -9.664 -5.379 1 54.06 144 PHE B O 1
ATOM 2312 N N . ASP B 1 145 ? -22.609 -7.793 -5.238 1 48.75 145 ASP B N 1
ATOM 2313 C CA . ASP B 1 145 ? -23.875 -8.523 -5.117 1 48.75 145 ASP B CA 1
ATOM 2314 C C . ASP B 1 145 ? -24.172 -9.32 -6.387 1 48.75 145 ASP B C 1
ATOM 2316 O O . ASP B 1 145 ? -24.719 -10.414 -6.324 1 48.75 145 ASP B O 1
ATOM 2320 N N . GLU B 1 146 ? -23.75 -8.852 -7.422 1 43.59 146 GLU B N 1
ATOM 2321 C CA . GLU B 1 146 ? -24.047 -9.594 -8.641 1 43.59 146 GLU B CA 1
ATOM 2322 C C . GLU B 1 146 ? -23.141 -10.82 -8.773 1 43.59 146 GLU B C 1
ATOM 2324 O O . GLU B 1 146 ? -23.594 -11.875 -9.234 1 43.59 146 GLU B O 1
ATOM 2329 N N . ILE B 1 147 ? -21.953 -10.781 -8.312 1 40.44 147 ILE B N 1
ATOM 2330 C CA . ILE B 1 147 ? -21.109 -11.961 -8.398 1 40.44 147 ILE B CA 1
ATOM 2331 C C . ILE B 1 147 ? -21.578 -13.016 -7.402 1 40.44 147 ILE B C 1
ATOM 2333 O O . ILE B 1 147 ? -21.547 -14.219 -7.695 1 40.44 147 ILE B O 1
ATOM 2337 N N . THR B 1 148 ? -21.969 -12.633 -6.227 1 42.47 148 THR B N 1
ATOM 2338 C CA . THR B 1 148 ? -22.469 -13.641 -5.297 1 42.47 148 THR B CA 1
ATOM 2339 C C . THR B 1 148 ? -23.812 -14.18 -5.758 1 42.47 148 THR B C 1
ATOM 2341 O O . THR B 1 148 ? -24.281 -15.211 -5.262 1 42.47 148 THR B O 1
ATOM 2344 N N . SER B 1 149 ? -24.531 -13.383 -6.469 1 39.16 149 SER B N 1
ATOM 2345 C CA . SER B 1 149 ? -25.844 -13.898 -6.844 1 39.16 149 SER B CA 1
ATOM 2346 C C . SER B 1 149 ? -25.734 -14.93 -7.961 1 39.16 149 SER B C 1
ATOM 2348 O O . SER B 1 149 ? -26.75 -15.359 -8.516 1 39.16 149 SER B O 1
ATOM 2350 N N . VAL B 1 150 ? -24.609 -15.242 -8.531 1 36.56 150 VAL B N 1
ATOM 2351 C CA . VAL B 1 150 ? -24.625 -16.375 -9.445 1 36.56 150 VAL B CA 1
ATOM 2352 C C . VAL B 1 150 ? -24.875 -17.672 -8.664 1 36.56 150 VAL B C 1
ATOM 2354 O O . VAL B 1 150 ? -24.062 -18.031 -7.801 1 36.56 150 VAL B O 1
ATOM 2357 N N . GLU B 1 151 ? -26.125 -18.156 -8.461 1 36.31 151 GLU B N 1
ATOM 2358 C CA . GLU B 1 151 ? -26.656 -19.406 -7.941 1 36.31 151 GLU B CA 1
ATOM 2359 C C . GLU B 1 151 ? -25.875 -20.609 -8.477 1 36.31 151 GLU B C 1
ATOM 2361 O O . GLU B 1 151 ? -25.5 -20.641 -9.648 1 36.31 151 GLU B O 1
ATOM 2366 N N . PRO B 1 152 ? -25.219 -21.453 -7.68 1 31.89 152 PRO B N 1
ATOM 2367 C CA . PRO B 1 152 ? -24.719 -22.734 -8.172 1 31.89 152 PRO B CA 1
ATOM 2368 C C . PRO B 1 152 ? -25.734 -23.469 -9.07 1 31.89 152 PRO B C 1
ATOM 2370 O O . PRO B 1 152 ? -26.922 -23.516 -8.75 1 31.89 152 PRO B O 1
ATOM 2373 N N . SER B 1 153 ? -25.656 -23.359 -10.312 1 32.72 153 SER B N 1
ATOM 2374 C CA . SER B 1 153 ? -26.5 -24.234 -11.117 1 32.72 153 SER B CA 1
ATOM 2375 C C . SER B 1 153 ? -26.625 -25.625 -10.484 1 32.72 153 SER B C 1
ATOM 2377 O O . SER B 1 153 ? -25.625 -26.234 -10.133 1 32.72 153 SER B O 1
ATOM 2379 N N . SER B 1 154 ? -27.734 -25.969 -9.914 1 30.12 154 SER B N 1
ATOM 2380 C CA . SER B 1 154 ? -28.141 -27.312 -9.508 1 30.12 154 SER B CA 1
ATOM 2381 C C . SER B 1 154 ? -27.766 -28.359 -10.555 1 30.12 154 SER B C 1
ATOM 2383 O O . SER B 1 154 ? -28.203 -28.281 -11.703 1 30.12 154 SER B O 1
ATOM 2385 N N . VAL B 1 155 ? -26.531 -28.859 -10.547 1 31.98 155 VAL B N 1
ATOM 2386 C CA . VAL B 1 155 ? -26.25 -30.125 -11.211 1 31.98 155 VAL B CA 1
ATOM 2387 C C . VAL B 1 155 ? -27.359 -31.125 -10.914 1 31.98 155 VAL B C 1
ATOM 2389 O O . VAL B 1 155 ? -27.578 -31.5 -9.758 1 31.98 155 VAL B O 1
ATOM 2392 N N . GLN B 1 156 ? -28.547 -31.125 -11.711 1 24.59 156 GLN B N 1
ATOM 2393 C CA . GLN B 1 156 ? -29.281 -32.375 -11.93 1 24.59 156 GLN B CA 1
ATOM 2394 C C . GLN B 1 156 ? -28.469 -33.344 -12.789 1 24.59 156 GLN B C 1
ATOM 2396 O O . GLN B 1 156 ? -27.859 -32.938 -13.781 1 24.59 156 GLN B O 1
#

Foldseek 3Di:
DPPPPPPCPVPPVCLDWFKKKAKEKEFEAAVPAGDWFKKKWKWFDDDPPVVCVVPDPTDTFFIDTQHRRRIDMTMGMDTGSDQTFIKMWIWDCRVNPAATKIDIDTDDSVQMDGDTGTPDYHYPYYDHPVDDDPPIDGDHPVVVVVVVPPPPPPPD/DPPPPPPCPVCPVCLFWFKKKAKEKEFEAAVPAGDWFKKKWKWFDDDPPVVCVVPDPTDTFFIDTQHRRRIDMTMGMDTGSDQTFIKMWIWDCRVNPAATKIDIDTDDSVQMDGDTGTPDYHYPYYDHPVDDDPPIDGDHPVVVVVVVPPPPPPPD

pLDDT: mean 79.7, std 22.34, range [24.47, 98.88]

Organism: Teladorsagia circumcincta (NCBI:txid45464)

Sequence (312 aa):
MLQYLIVLLGCSAVMGSRDQSIAVTGRLVCGTEPADGVRVVLIDEDIDVPLLSWLDPHDVLDQGYSDSNGDFRLVGSTEELTAMEPVLEIYHKCNDGDGLRKVRFGLPDQYITAGKVPEKTVDIGLVNLELVYKDETREDVSVFDEITSVEPSSVQMLQYLIVLLGCSAVMGSRDQSIAVTGRLVCGTEPADGVRVVLIDEDIDVPLLSWLDPHDVLDQGYSDSNGDFRLVGSTEELTAMEPVLEIYHKCNDGDGLRKVRFGLPDQYITAGKVPEKTVDIGLVNLELVYKDETREDVSVFDEITSVEPSSVQ

Nearest PDB structures (foldseek):
  9cgt-assembly1_A  TM=3.008E-01  e=1.941E-01  Niallia circulans
  4cgt-assembly1_A  TM=3.183E-01  e=4.026E-01  Niallia circulans
  1cgt-assembly1_A  TM=3.006E-01  e=5.638E-01  Niallia circulans
  9cgt-assembly1_A  TM=3.008E-01  e=1.881E-01  Niallia circulans
  4cgt-assembly1_A  TM=3.184E-01  e=3.914E-01  Niallia circulans

Secondary structure (DSSP, 8-state):
-----------------EEEEEEEEEEEEETTEE-TT-EEEEEE-----TTTTTTS--EEEEEEE--TTSEEEEEEEEEESS---EEEEEEE-TT-SSSEEEEEEEPPGGG-EESSS-S-EEEEEEEETTSB-TT-EEE-THHHHHHHT-------/-----------------EEEEEEEEEEEEETTEE-TT-EEEEEE-----TTTTTTS--EEEEEEE--TTSEEEEEEEEEESS---EEEEEEE-TT-SSSEEEEEEEPPGGG-EESSS-S-EEEEEEEETTSB-TT-EEE-THHHHHHHT-------

InterPro domains:
  IPR001534 Transthyretin-like [PF01060] (25-108)
  IPR001534 Transthyretin-like [PTHR21700] (1-139)
  IPR038479 Transthyretin-like superfamily [G3DSA:2.60.40.3330] (18-138)